Protein AF-A0A9N9PL89-F1 (afdb_monomer_lite)

Radius of gyration: 29.51 Å; chains: 1; bounding box: 82×28×76 Å

Sequence (213 aa):
LETVDQKGILLSTEWELTRRRMIKLLEFPVKQNIKGAEKYLNSLENFFIFIDAYIKAKIEEIESSEEFLQINLQEELSKSKKERLEQIIKNYKSNLDSKNDDEIRLQLIENLINTKLWMMIYLENYLGAYEYWSLSKSAIKLSVIKQFRDYQKDMHKICQELIDALEQSVIIEIPLNCELLSDYAHLKLHAFRVYLEGVGSENDIISLHISNT

Structure (mmCIF, N/CA/C/O backbone):
data_AF-A0A9N9PL89-F1
#
_entry.id   AF-A0A9N9PL89-F1
#
loop_
_atom_site.group_PDB
_atom_site.id
_atom_site.type_symbol
_atom_site.label_atom_id
_atom_site.label_alt_id
_atom_site.label_comp_id
_atom_site.label_asym_id
_atom_site.label_entity_id
_atom_site.label_seq_id
_atom_site.pdbx_PDB_ins_code
_atom_site.Cartn_x
_atom_site.Cartn_y
_atom_site.Cartn_z
_atom_site.occupancy
_atom_site.B_iso_or_equiv
_atom_site.auth_seq_id
_atom_site.auth_comp_id
_atom_site.auth_asym_id
_atom_site.auth_atom_id
_atom_site.pdbx_PDB_model_num
ATOM 1 N N . LEU A 1 1 ? 15.569 -12.207 19.658 1.00 30.73 1 LEU A N 1
ATOM 2 C CA . LEU A 1 1 ? 15.398 -10.970 20.444 1.00 30.73 1 LEU A CA 1
ATOM 3 C C . LEU A 1 1 ? 14.215 -10.257 19.825 1.00 30.73 1 LEU A C 1
ATOM 5 O O . LEU A 1 1 ? 14.294 -9.997 18.637 1.00 30.73 1 LEU A O 1
ATOM 9 N N . GLU A 1 2 ? 13.132 -10.153 20.599 1.00 42.47 2 GLU A N 1
ATOM 10 C CA . GLU A 1 2 ? 11.869 -9.433 20.351 1.00 42.47 2 GLU A CA 1
ATOM 11 C C . GLU A 1 2 ? 11.278 -9.525 18.935 1.00 42.47 2 GLU A C 1
ATOM 13 O O . GLU A 1 2 ? 11.774 -8.947 17.975 1.00 42.47 2 GLU A O 1
ATOM 18 N N . THR A 1 3 ? 10.162 -10.245 18.809 1.00 48.06 3 THR A N 1
ATOM 19 C CA . THR A 1 3 ? 9.257 -10.113 17.664 1.00 48.06 3 THR A CA 1
ATOM 20 C C . THR A 1 3 ? 8.744 -8.677 17.644 1.00 48.06 3 THR A C 1
ATOM 22 O O . THR A 1 3 ? 7.798 -8.353 18.359 1.00 48.06 3 THR A O 1
ATOM 25 N N . VAL A 1 4 ? 9.426 -7.808 16.896 1.00 56.84 4 VAL A N 1
ATOM 26 C CA . VAL A 1 4 ? 9.033 -6.413 16.707 1.00 56.84 4 VAL A CA 1
ATOM 27 C C . VAL A 1 4 ? 7.636 -6.426 16.099 1.00 56.84 4 VAL A C 1
ATOM 29 O O . VAL A 1 4 ? 7.443 -6.889 14.976 1.00 56.84 4 VAL A O 1
ATOM 32 N N . ASP A 1 5 ? 6.653 -5.972 16.868 1.00 65.81 5 ASP A N 1
ATOM 33 C CA . ASP A 1 5 ? 5.280 -5.770 16.419 1.00 65.81 5 ASP A CA 1
ATOM 34 C C . ASP A 1 5 ? 5.242 -4.550 15.490 1.00 65.81 5 ASP A C 1
ATOM 36 O O . ASP A 1 5 ? 4.782 -3.476 15.865 1.00 65.81 5 ASP A O 1
ATOM 40 N N . GLN A 1 6 ? 5.807 -4.702 14.286 1.00 60.03 6 GLN A N 1
ATOM 41 C CA . GLN A 1 6 ? 6.038 -3.618 13.319 1.00 60.03 6 GLN A CA 1
ATOM 42 C C . GLN A 1 6 ? 4.764 -2.847 12.956 1.00 60.03 6 GLN A C 1
ATOM 44 O O . GLN A 1 6 ? 4.848 -1.702 12.538 1.00 60.03 6 GLN A O 1
ATOM 49 N N . LYS A 1 7 ? 3.587 -3.455 13.138 1.00 66.38 7 LYS A N 1
ATOM 50 C CA . LYS A 1 7 ? 2.283 -2.849 12.835 1.00 66.38 7 LYS A CA 1
ATOM 51 C C . LYS A 1 7 ? 1.442 -2.534 14.075 1.00 66.38 7 LYS A C 1
ATOM 53 O O . LYS A 1 7 ? 0.265 -2.211 13.945 1.00 66.38 7 LYS A O 1
ATOM 58 N N . GLY A 1 8 ? 1.998 -2.693 15.277 1.00 71.25 8 GLY A N 1
ATOM 59 C CA . GLY A 1 8 ? 1.273 -2.471 16.532 1.00 71.25 8 GLY A CA 1
ATOM 60 C C . GLY A 1 8 ? 0.050 -3.381 16.730 1.00 71.25 8 GLY A C 1
ATOM 61 O O . GLY A 1 8 ? -0.840 -3.044 17.512 1.00 71.25 8 GLY A O 1
ATOM 62 N N . ILE A 1 9 ? -0.036 -4.509 16.013 1.00 76.88 9 ILE A N 1
ATOM 63 C CA . ILE A 1 9 ? -1.194 -5.415 16.022 1.00 76.88 9 ILE A CA 1
ATOM 64 C C . ILE A 1 9 ? -1.277 -6.141 17.363 1.00 76.88 9 ILE A C 1
ATOM 66 O O . ILE A 1 9 ? -2.360 -6.250 17.944 1.00 76.88 9 ILE A O 1
ATOM 70 N N . LEU A 1 10 ? -0.146 -6.633 17.869 1.00 80.50 10 LEU A N 1
ATOM 71 C CA . LEU A 1 10 ? -0.073 -7.308 19.162 1.00 80.50 10 LEU A CA 1
ATOM 72 C C . LEU A 1 10 ? -0.376 -6.320 20.292 1.00 80.50 10 LEU A C 1
ATOM 74 O O . LEU A 1 10 ? -1.244 -6.595 21.119 1.00 80.50 10 LEU A O 1
ATOM 78 N N . LEU A 1 11 ? 0.258 -5.145 20.269 1.00 81.00 11 LEU A N 1
ATOM 79 C CA . LEU A 1 11 ? 0.064 -4.086 21.257 1.00 81.00 11 LEU A CA 1
ATOM 80 C C . LEU A 1 11 ? -1.396 -3.609 21.298 1.00 81.00 11 LEU A C 1
ATOM 82 O O . LEU A 1 11 ? -1.988 -3.510 22.373 1.00 81.00 11 LEU A O 1
ATOM 86 N N . SER A 1 12 ? -2.003 -3.362 20.132 1.00 82.06 12 SER A N 1
ATOM 87 C CA . SER A 1 12 ? -3.413 -2.970 20.024 1.00 82.06 12 SER A CA 1
ATOM 88 C C . SER A 1 12 ? -4.347 -4.065 20.552 1.00 82.06 12 SER A C 1
ATOM 90 O O . SER A 1 12 ? -5.292 -3.777 21.289 1.00 82.06 12 SER A O 1
ATOM 92 N N . THR A 1 13 ? -4.055 -5.332 20.250 1.00 84.00 13 THR A N 1
ATOM 93 C CA . THR A 1 13 ? -4.872 -6.471 20.694 1.00 84.00 13 THR A CA 1
ATOM 94 C C . THR A 1 13 ? -4.787 -6.684 22.208 1.00 84.00 13 THR A C 1
ATOM 96 O O . THR A 1 13 ? -5.808 -6.885 22.872 1.00 84.00 13 THR A O 1
ATOM 99 N N . GLU A 1 14 ? -3.585 -6.629 22.783 1.00 86.50 14 GLU A N 1
ATOM 100 C CA . GLU A 1 14 ? -3.369 -6.748 24.230 1.00 86.50 14 GLU A CA 1
ATOM 101 C C . GLU A 1 14 ? -4.018 -5.594 25.001 1.00 86.50 14 GLU A C 1
ATOM 103 O O . GLU A 1 14 ? -4.615 -5.800 26.068 1.00 86.50 14 GLU A O 1
ATOM 108 N N . TRP A 1 15 ? -3.961 -4.388 24.436 1.00 88.56 15 TRP A N 1
ATOM 109 C CA . TRP A 1 15 ? -4.614 -3.213 24.989 1.00 88.56 15 TRP A CA 1
ATOM 110 C C . TRP A 1 15 ? -6.142 -3.343 24.989 1.00 88.56 15 TRP A C 1
ATOM 112 O O . TRP A 1 15 ? -6.773 -3.173 26.034 1.00 88.56 15 TRP A O 1
ATOM 122 N N . GLU A 1 16 ? -6.743 -3.760 23.873 1.00 87.12 16 GLU A N 1
ATOM 123 C CA . GLU A 1 16 ? -8.187 -4.007 23.774 1.00 87.12 16 GLU A CA 1
ATOM 124 C C . GLU A 1 16 ? -8.670 -5.075 24.770 1.00 87.12 16 GLU A C 1
ATOM 126 O O . GLU A 1 16 ? -9.710 -4.929 25.425 1.00 87.12 16 GLU A O 1
ATOM 131 N N . LEU A 1 17 ? -7.892 -6.145 24.960 1.00 89.62 17 LEU A N 1
ATOM 132 C CA . LEU A 1 17 ? -8.183 -7.158 25.978 1.00 89.62 17 LEU A CA 1
ATOM 133 C C . LEU A 1 17 ? -8.131 -6.576 27.395 1.00 89.62 17 LEU A C 1
ATOM 135 O O . LEU A 1 17 ? -8.984 -6.896 28.230 1.00 89.62 17 LEU A O 1
ATOM 139 N N . THR A 1 18 ? -7.150 -5.719 27.667 1.00 88.56 18 THR A N 1
ATOM 140 C CA . THR A 1 18 ? -6.976 -5.053 28.961 1.00 88.56 18 THR A CA 1
ATOM 141 C C . THR A 1 18 ? -8.138 -4.107 29.253 1.00 88.56 18 THR A C 1
ATOM 143 O O . THR A 1 18 ? -8.763 -4.218 30.312 1.00 88.56 18 THR A O 1
ATOM 146 N N . ARG A 1 19 ? -8.514 -3.270 28.280 1.00 90.19 19 ARG A N 1
ATOM 147 C CA . ARG A 1 19 ? -9.685 -2.388 28.339 1.00 90.19 19 ARG A CA 1
ATOM 148 C C . ARG A 1 19 ? -10.957 -3.166 28.675 1.00 90.19 19 ARG A C 1
ATOM 150 O O . ARG A 1 19 ? -11.650 -2.841 29.639 1.00 90.19 19 ARG A O 1
ATOM 157 N N . ARG A 1 20 ? -11.235 -4.256 27.948 1.00 88.88 20 ARG A N 1
ATOM 158 C CA . ARG A 1 20 ? -12.416 -5.108 28.192 1.00 88.88 20 ARG A CA 1
ATOM 159 C C . ARG A 1 20 ? -12.422 -5.729 29.587 1.00 88.88 20 ARG A C 1
ATOM 161 O O . ARG A 1 20 ? -13.481 -5.819 30.204 1.00 88.88 20 ARG A O 1
ATOM 168 N N . ARG A 1 21 ? -11.268 -6.175 30.096 1.00 90.31 21 ARG A N 1
ATOM 169 C CA . ARG A 1 21 ? -11.158 -6.725 31.460 1.00 90.31 21 ARG A CA 1
ATOM 170 C C . ARG A 1 21 ? -11.468 -5.664 32.513 1.00 90.31 21 ARG A C 1
ATOM 172 O O . ARG A 1 21 ? -12.215 -5.948 33.444 1.00 90.31 21 ARG A O 1
ATOM 179 N N . MET A 1 22 ? -10.936 -4.456 32.348 1.00 86.44 22 MET A N 1
ATOM 180 C CA . MET A 1 22 ? -11.165 -3.351 33.280 1.00 86.44 22 MET A CA 1
ATOM 181 C C . MET A 1 22 ? -12.628 -2.893 33.297 1.00 86.44 22 MET A C 1
ATOM 183 O O . MET A 1 22 ? -13.190 -2.721 34.376 1.00 86.44 22 MET A O 1
ATOM 187 N N . ILE A 1 23 ? -13.273 -2.782 32.129 1.00 89.06 23 ILE A N 1
ATOM 188 C CA . ILE A 1 23 ? -14.705 -2.450 32.040 1.00 89.06 23 ILE A CA 1
ATOM 189 C C . ILE A 1 23 ? -15.547 -3.525 32.740 1.00 89.06 23 ILE A C 1
ATOM 191 O O . ILE A 1 23 ? -16.349 -3.201 33.615 1.00 89.06 23 ILE A O 1
ATOM 195 N N . LYS A 1 24 ? -15.299 -4.814 32.457 1.00 89.62 24 LYS A N 1
ATOM 196 C CA . LYS A 1 24 ? -16.016 -5.930 33.103 1.00 89.62 24 LYS A CA 1
ATOM 197 C C . LYS A 1 24 ? -15.897 -5.932 34.629 1.00 89.62 24 LYS A C 1
ATOM 199 O O . LYS A 1 24 ? -16.854 -6.295 35.308 1.00 89.62 24 LYS A O 1
ATOM 204 N N . LEU A 1 25 ? -14.744 -5.542 35.177 1.00 87.44 25 LEU A N 1
ATOM 205 C CA . LEU A 1 25 ? -14.547 -5.443 36.629 1.00 87.44 25 LEU A CA 1
ATOM 206 C C . LEU A 1 25 ? -15.410 -4.340 37.260 1.00 87.44 25 LEU A C 1
ATOM 208 O O . LEU A 1 25 ? -15.865 -4.495 38.393 1.00 87.44 25 LEU A O 1
ATOM 212 N N . LEU A 1 26 ? -15.654 -3.247 36.534 1.00 86.06 26 LEU A N 1
ATOM 213 C CA . LEU A 1 26 ? -16.426 -2.096 37.009 1.00 86.06 26 LEU A CA 1
ATOM 214 C C . LEU A 1 26 ? -17.931 -2.209 36.742 1.00 86.06 26 LEU A C 1
ATOM 216 O O . LEU A 1 26 ? -18.712 -1.548 37.427 1.00 86.06 26 LEU A O 1
ATOM 220 N N . GLU A 1 27 ? -18.362 -3.093 35.840 1.00 87.50 27 GLU A N 1
ATOM 221 C CA . GLU A 1 27 ? -19.786 -3.347 35.586 1.00 87.50 27 GLU A CA 1
ATOM 222 C C . GLU A 1 27 ? -20.556 -3.763 36.848 1.00 87.50 27 GLU A C 1
ATOM 224 O O . GLU A 1 27 ? -21.688 -3.326 37.050 1.00 87.50 27 GLU A O 1
ATOM 229 N N . PHE A 1 28 ? -19.974 -4.613 37.701 1.00 87.81 28 PHE A N 1
ATOM 230 C CA . PHE A 1 28 ? -20.641 -5.074 38.923 1.00 87.81 28 PHE A CA 1
ATOM 231 C C . PHE A 1 28 ? -20.841 -3.937 39.948 1.00 87.81 28 PHE A C 1
ATOM 233 O O . PHE A 1 28 ? -21.981 -3.726 40.362 1.00 87.81 28 PHE A O 1
ATOM 240 N N . PRO A 1 29 ? -19.805 -3.155 40.321 1.00 84.88 29 PRO A N 1
ATOM 241 C CA . PRO A 1 29 ? -19.959 -1.958 41.153 1.00 84.88 29 PRO A CA 1
ATOM 242 C C . PRO A 1 29 ? -20.981 -0.944 40.629 1.00 84.88 29 PRO A C 1
ATOM 244 O O . PRO A 1 29 ? -21.733 -0.372 41.419 1.00 84.88 29 PRO A O 1
ATOM 247 N N . VAL A 1 30 ? -21.023 -0.735 39.309 1.00 84.75 30 VAL A N 1
ATOM 248 C CA . VAL A 1 30 ? -21.981 0.173 38.664 1.00 84.75 30 VAL A CA 1
ATOM 249 C C . VAL A 1 30 ? -23.406 -0.374 3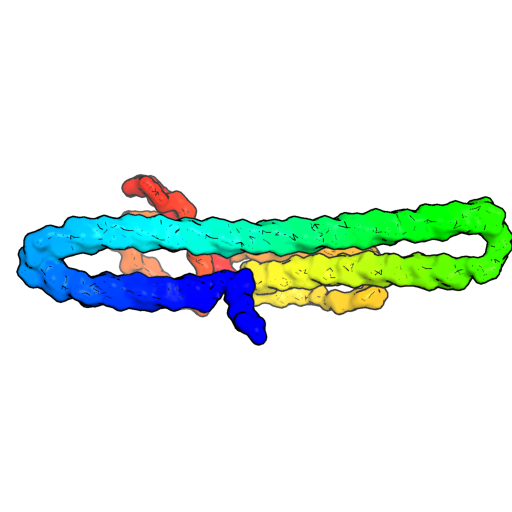8.772 1.00 84.75 30 VAL A C 1
ATOM 251 O O . VAL A 1 30 ? -24.295 0.345 39.217 1.00 84.75 30 VAL A O 1
ATOM 254 N N . LYS A 1 31 ? -23.628 -1.666 38.483 1.00 88.19 31 LYS A N 1
ATOM 255 C CA . LYS A 1 31 ? -24.942 -2.324 38.650 1.00 88.19 31 LYS A CA 1
ATOM 256 C C . LYS A 1 31 ? -25.446 -2.294 40.096 1.00 88.19 31 LYS A C 1
ATOM 258 O O . LYS A 1 31 ? -26.649 -2.237 40.319 1.00 88.19 31 LYS A O 1
ATOM 263 N N . GLN A 1 32 ? -24.536 -2.321 41.069 1.00 88.50 32 GLN A N 1
ATOM 264 C CA . GLN A 1 32 ? -24.852 -2.231 42.498 1.00 88.50 32 GLN A CA 1
ATOM 265 C C . GLN A 1 32 ? -25.037 -0.783 42.996 1.00 88.50 32 GLN A C 1
ATOM 267 O O . GLN A 1 32 ? -25.194 -0.575 44.198 1.00 88.50 32 GLN A O 1
ATOM 272 N N . ASN A 1 33 ? -25.014 0.224 42.109 1.00 85.44 33 ASN A N 1
ATOM 273 C CA . ASN A 1 33 ? -25.118 1.649 42.453 1.00 85.44 33 ASN A CA 1
ATOM 274 C C . ASN A 1 33 ? -24.116 2.093 43.536 1.00 85.44 33 ASN A C 1
ATOM 276 O O . ASN A 1 33 ? -24.410 2.949 44.377 1.00 85.44 33 ASN A O 1
ATOM 280 N N . ILE A 1 34 ? -22.901 1.528 43.521 1.00 87.19 34 ILE A N 1
ATOM 281 C CA . ILE A 1 34 ? -21.843 1.963 44.433 1.00 87.19 34 ILE A CA 1
ATOM 282 C C . ILE A 1 34 ? -21.484 3.412 44.100 1.00 87.19 34 ILE A C 1
ATOM 284 O O . ILE A 1 34 ? -21.144 3.762 42.967 1.00 87.19 34 ILE A O 1
ATOM 288 N N . LYS A 1 35 ? -21.559 4.272 45.115 1.00 89.06 35 LYS A N 1
ATOM 289 C CA . LYS A 1 35 ? -21.369 5.715 44.971 1.00 89.06 35 LYS A CA 1
ATOM 290 C C . LYS A 1 35 ? -20.006 6.022 44.336 1.00 89.06 35 LYS A C 1
ATOM 292 O O . LYS A 1 35 ? -18.968 5.684 44.894 1.00 89.06 35 LYS A O 1
ATOM 297 N N . GLY A 1 36 ? -20.019 6.688 43.181 1.00 85.69 36 GLY A N 1
ATOM 298 C CA . GLY A 1 36 ? -18.811 7.091 42.451 1.00 85.69 36 GLY A CA 1
ATOM 299 C C . GLY A 1 36 ? -18.274 6.075 41.436 1.00 85.69 36 GLY A C 1
ATOM 300 O O . GLY A 1 36 ? -17.386 6.444 40.671 1.00 85.69 36 GLY A O 1
ATOM 301 N N . ALA A 1 37 ? -18.825 4.856 41.363 1.00 86.00 37 ALA A N 1
ATOM 302 C CA . ALA A 1 37 ? -18.397 3.839 40.396 1.00 86.00 37 ALA A CA 1
ATOM 303 C C . ALA A 1 37 ? -18.619 4.284 38.940 1.00 86.00 37 ALA A C 1
ATOM 305 O O . ALA A 1 37 ? -17.725 4.145 38.113 1.00 86.00 37 ALA A O 1
ATOM 306 N N . GLU A 1 38 ? -19.768 4.895 38.647 1.00 85.75 38 GLU A N 1
ATOM 307 C CA . GLU A 1 38 ? -20.090 5.433 37.317 1.00 85.75 38 GLU A CA 1
ATOM 308 C C . GLU A 1 38 ? -19.161 6.594 36.923 1.00 85.75 38 GLU A C 1
ATOM 310 O O . GLU A 1 38 ? -18.607 6.626 35.828 1.00 85.75 38 GLU A O 1
ATOM 315 N N . LYS A 1 39 ? -18.895 7.520 37.855 1.00 89.19 39 LYS A N 1
ATOM 316 C CA . LYS A 1 39 ? -17.966 8.640 37.624 1.00 89.19 39 LYS A CA 1
ATOM 317 C C . LYS A 1 39 ? -16.533 8.156 37.372 1.00 89.19 39 LYS A C 1
ATOM 319 O O . LYS A 1 39 ? -15.812 8.749 36.567 1.00 89.19 39 LYS A O 1
ATOM 324 N N . TYR A 1 40 ? -16.118 7.099 38.068 1.00 88.06 40 TYR A N 1
ATOM 325 C CA . TYR A 1 40 ? -14.833 6.448 37.840 1.00 88.06 40 TYR A CA 1
ATOM 326 C C . TYR A 1 40 ? -14.784 5.752 36.476 1.00 88.06 40 TYR A C 1
ATOM 328 O O . TYR A 1 40 ? -13.823 5.969 35.745 1.00 88.06 40 TYR A O 1
ATOM 336 N N . LEU A 1 41 ? -15.829 5.004 36.098 1.00 88.00 41 LEU A N 1
ATOM 337 C CA . LEU A 1 41 ? -15.929 4.358 34.787 1.00 88.00 41 LEU A CA 1
ATOM 338 C C . LEU A 1 41 ? -15.812 5.378 33.646 1.00 88.00 41 LEU A C 1
ATOM 340 O O . LEU A 1 41 ? -14.956 5.211 32.787 1.00 88.00 41 LEU A O 1
ATOM 344 N N . ASN A 1 42 ? -16.561 6.483 33.697 1.00 87.25 42 ASN A N 1
ATOM 345 C CA . ASN A 1 42 ? -16.481 7.537 32.677 1.00 87.25 42 ASN A CA 1
ATOM 346 C C . ASN A 1 42 ? -15.081 8.173 32.597 1.00 87.25 42 ASN A C 1
ATOM 348 O O . ASN A 1 42 ? -14.592 8.510 31.521 1.00 87.25 42 ASN A O 1
ATOM 352 N N . SER A 1 43 ? -14.407 8.340 33.740 1.00 88.25 43 SER A N 1
ATOM 353 C CA . SER A 1 43 ? -13.037 8.876 33.765 1.00 88.25 43 SER A CA 1
ATOM 354 C C . SER A 1 43 ? -12.037 7.884 33.160 1.00 88.25 43 SER A C 1
ATOM 356 O O . SER A 1 43 ? -11.096 8.286 32.479 1.00 88.25 43 SER A O 1
ATOM 358 N N . LEU A 1 44 ? -12.258 6.588 33.390 1.00 89.38 44 LEU A N 1
ATOM 359 C CA . LEU A 1 44 ? -11.466 5.503 32.825 1.00 89.38 44 LEU A CA 1
ATOM 360 C C . LEU A 1 44 ? -11.680 5.380 31.311 1.00 89.38 44 LEU A C 1
ATOM 362 O O . LEU A 1 44 ? -10.719 5.191 30.576 1.00 89.38 44 LEU A O 1
ATOM 366 N N . GLU A 1 45 ? -12.911 5.548 30.830 1.00 88.19 45 GLU A N 1
ATOM 367 C CA . GLU A 1 45 ? -13.217 5.567 29.397 1.00 88.19 45 GLU A CA 1
ATOM 368 C C . GLU A 1 45 ? -12.520 6.718 28.672 1.00 88.19 45 GLU A C 1
ATOM 370 O O . GLU A 1 45 ? -11.904 6.495 27.631 1.00 88.19 45 GLU A O 1
ATOM 375 N N . ASN A 1 46 ? -12.515 7.920 29.255 1.00 89.25 46 ASN A N 1
ATOM 376 C CA . ASN A 1 46 ? -11.744 9.045 28.718 1.00 89.25 46 ASN A CA 1
ATOM 377 C C . ASN A 1 46 ? -10.244 8.729 28.640 1.00 89.25 46 ASN A C 1
ATOM 379 O O . ASN A 1 46 ? -9.578 9.072 27.663 1.00 89.25 46 ASN A O 1
ATOM 383 N N . PHE A 1 47 ? -9.709 8.051 29.656 1.00 89.44 47 PHE A N 1
ATOM 384 C CA . PHE A 1 47 ? -8.318 7.613 29.659 1.00 89.44 47 PHE A CA 1
ATOM 385 C C . PHE A 1 47 ? -8.044 6.560 28.576 1.00 89.44 47 PHE A C 1
ATOM 387 O O . PHE A 1 47 ? -7.013 6.624 27.908 1.00 89.44 47 PHE A O 1
ATOM 394 N N . PHE A 1 48 ? -8.980 5.636 28.342 1.00 90.81 48 PHE A N 1
ATOM 395 C CA . PHE A 1 48 ? -8.866 4.663 27.258 1.00 90.81 48 PHE A CA 1
ATOM 396 C C . PHE A 1 48 ? -8.831 5.326 25.884 1.00 90.81 48 PHE A C 1
ATOM 398 O O . PHE A 1 48 ? -7.955 5.001 25.091 1.00 90.81 48 PHE A O 1
ATOM 405 N N . ILE A 1 49 ? -9.699 6.312 25.639 1.00 89.50 49 ILE A N 1
ATOM 406 C CA . ILE A 1 49 ? -9.701 7.085 24.388 1.00 89.50 49 ILE A CA 1
ATOM 407 C C . ILE A 1 49 ? -8.346 7.772 24.166 1.00 89.50 49 ILE A C 1
ATOM 409 O O . ILE A 1 49 ? -7.829 7.779 23.049 1.00 89.50 49 ILE A O 1
ATOM 413 N N . PHE A 1 50 ? -7.748 8.329 25.222 1.00 90.75 50 PHE A N 1
ATOM 414 C CA . PHE A 1 50 ? -6.434 8.963 25.127 1.00 90.75 50 PHE A CA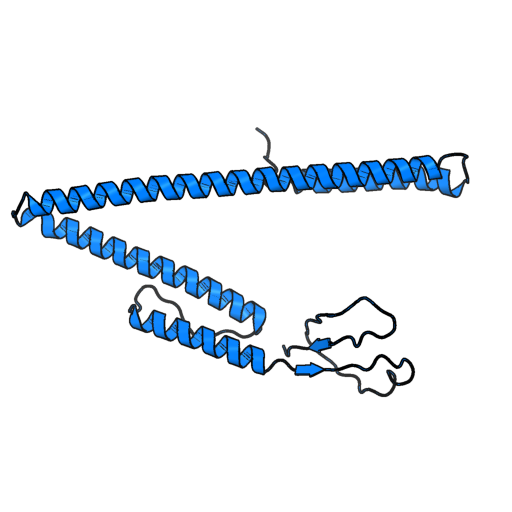 1
ATOM 415 C C . PHE A 1 50 ? -5.331 7.963 24.758 1.00 90.75 50 PHE A C 1
ATOM 417 O O . PHE A 1 50 ? -4.503 8.254 23.896 1.00 90.75 50 PHE A O 1
ATOM 424 N N . ILE A 1 51 ? -5.326 6.778 25.376 1.00 88.38 51 ILE A N 1
ATOM 425 C CA . ILE A 1 51 ? -4.352 5.731 25.042 1.00 88.38 51 ILE A CA 1
ATOM 426 C C . ILE A 1 51 ? -4.569 5.219 23.616 1.00 88.38 51 ILE A C 1
ATOM 428 O O . ILE A 1 51 ? -3.591 5.059 22.891 1.00 88.38 51 ILE A O 1
ATOM 432 N N . ASP A 1 52 ? -5.815 5.033 23.177 1.00 88.81 52 ASP A N 1
ATOM 433 C CA . ASP A 1 52 ? -6.124 4.628 21.801 1.00 88.81 52 ASP A CA 1
ATOM 434 C C . ASP A 1 52 ? -5.566 5.640 20.792 1.00 88.81 52 ASP A C 1
ATOM 436 O O . ASP A 1 52 ? -4.941 5.261 19.800 1.00 88.81 52 ASP A O 1
ATOM 440 N N . ALA A 1 53 ? -5.758 6.936 21.056 1.00 89.56 53 ALA A N 1
ATOM 441 C CA . ALA A 1 53 ? -5.208 8.005 20.230 1.00 89.56 53 ALA A CA 1
ATOM 442 C C . ALA A 1 53 ? -3.671 7.995 20.232 1.00 89.56 53 ALA A C 1
ATOM 444 O O . ALA A 1 53 ? -3.055 8.151 19.179 1.00 89.56 53 ALA A O 1
ATOM 445 N N . TYR A 1 54 ? -3.050 7.761 21.390 1.00 89.00 54 TYR A N 1
ATOM 446 C CA . TYR A 1 54 ? -1.597 7.673 21.518 1.00 89.00 54 TYR A CA 1
ATOM 447 C C . TYR A 1 54 ? -1.010 6.484 20.747 1.00 89.00 54 TYR A C 1
ATOM 449 O O . TYR A 1 54 ? -0.043 6.656 20.007 1.00 89.00 54 TYR A O 1
ATOM 457 N N . ILE A 1 55 ? -1.601 5.290 20.880 1.00 86.44 55 ILE A N 1
ATOM 458 C CA . ILE A 1 55 ? -1.159 4.086 20.164 1.00 86.44 55 ILE A CA 1
ATOM 459 C C . ILE A 1 55 ? -1.267 4.309 18.654 1.00 86.44 55 ILE A C 1
ATOM 461 O O . ILE A 1 55 ? -0.305 4.053 17.937 1.00 86.44 55 ILE A O 1
ATOM 465 N N . LYS A 1 56 ? -2.396 4.847 18.172 1.00 87.94 56 LYS A N 1
ATOM 466 C CA . LYS A 1 56 ? -2.580 5.163 16.747 1.00 87.94 56 LYS A CA 1
ATOM 467 C C . LYS A 1 56 ? -1.543 6.160 16.239 1.00 87.94 56 LYS A C 1
ATOM 469 O O . LYS A 1 56 ? -0.933 5.912 15.209 1.00 87.94 56 LYS A O 1
ATOM 474 N N . ALA A 1 57 ? -1.301 7.241 16.981 1.00 88.06 57 ALA A N 1
ATOM 475 C CA . ALA A 1 57 ? -0.292 8.231 16.614 1.00 88.06 57 ALA A CA 1
ATOM 476 C C . ALA A 1 57 ? 1.118 7.622 16.546 1.00 88.06 57 ALA A C 1
ATOM 478 O O . ALA A 1 57 ? 1.900 7.989 15.676 1.00 88.06 57 ALA A O 1
ATOM 479 N N . LYS A 1 58 ? 1.439 6.674 17.436 1.00 86.56 58 LYS A N 1
ATOM 480 C CA . LYS A 1 58 ? 2.723 5.967 17.413 1.00 86.56 58 LYS A CA 1
ATOM 481 C C . LYS A 1 58 ? 2.870 4.999 16.248 1.00 86.56 58 LYS A C 1
ATOM 483 O O . LYS A 1 58 ? 3.962 4.916 15.699 1.00 86.56 58 LYS A O 1
ATOM 488 N N . ILE A 1 59 ? 1.807 4.295 15.870 1.00 85.94 59 ILE A N 1
ATOM 489 C CA . ILE A 1 59 ? 1.818 3.438 14.677 1.00 85.94 59 ILE A CA 1
ATOM 490 C C . ILE A 1 59 ? 2.039 4.297 13.426 1.00 85.94 59 ILE A C 1
ATOM 492 O O . ILE A 1 59 ? 2.957 4.018 12.665 1.00 85.94 59 ILE A O 1
ATOM 496 N N . GLU A 1 60 ? 1.290 5.391 13.283 1.00 88.19 60 GLU A N 1
ATOM 497 C CA . GLU A 1 60 ? 1.426 6.330 12.161 1.00 88.19 60 GLU A CA 1
ATOM 498 C C . GLU A 1 60 ? 2.838 6.942 12.077 1.00 88.19 60 GLU A C 1
ATOM 500 O O . GLU A 1 60 ? 3.418 7.045 11.001 1.00 88.19 60 GLU A O 1
ATOM 505 N N . GLU A 1 61 ? 3.429 7.321 13.217 1.00 86.81 61 GLU A N 1
ATOM 506 C CA . GLU A 1 61 ? 4.805 7.836 13.275 1.00 86.81 61 GLU A CA 1
ATOM 507 C C . GLU A 1 61 ? 5.823 6.808 12.752 1.00 86.81 61 GLU A C 1
ATOM 509 O O . GLU A 1 61 ? 6.753 7.173 12.029 1.00 86.81 61 GLU A O 1
ATOM 514 N N . ILE A 1 62 ? 5.646 5.528 13.096 1.00 86.56 62 ILE A N 1
ATOM 515 C CA . ILE A 1 62 ? 6.514 4.438 12.632 1.00 86.56 62 ILE A CA 1
ATOM 516 C C . ILE A 1 62 ? 6.334 4.222 11.129 1.00 86.56 62 ILE A C 1
ATOM 518 O O . ILE A 1 62 ? 7.328 4.228 10.405 1.00 86.56 62 ILE A O 1
ATOM 522 N N . GLU A 1 63 ? 5.093 4.081 10.657 1.00 86.38 63 GLU A N 1
ATOM 523 C CA . GLU A 1 63 ? 4.788 3.864 9.237 1.00 86.38 63 GLU A CA 1
ATOM 524 C C . GLU A 1 63 ? 5.326 5.017 8.378 1.00 86.38 63 GLU A C 1
ATOM 526 O O . GLU A 1 63 ? 6.063 4.789 7.418 1.00 86.38 63 GLU A O 1
ATOM 531 N N . SER A 1 64 ? 5.085 6.264 8.792 1.00 84.31 64 SER A N 1
ATOM 532 C CA . SER A 1 64 ? 5.613 7.450 8.111 1.00 84.31 64 SER A CA 1
ATOM 533 C C . SER A 1 64 ? 7.146 7.484 8.095 1.00 84.31 64 SER A C 1
ATOM 535 O O . SER A 1 64 ? 7.763 7.835 7.084 1.00 84.31 64 SER A O 1
ATOM 537 N N . SER A 1 65 ? 7.794 7.086 9.195 1.00 85.69 65 SER A N 1
ATOM 538 C CA . SER A 1 65 ? 9.255 7.013 9.243 1.00 85.69 65 SER A CA 1
ATOM 539 C C . SER A 1 65 ? 9.812 5.922 8.327 1.00 85.69 65 SER A C 1
ATOM 541 O O . SER A 1 65 ? 10.879 6.118 7.740 1.00 85.69 65 SER A O 1
ATOM 543 N N . GLU A 1 66 ? 9.142 4.775 8.211 1.00 86.56 66 GLU A N 1
ATOM 544 C CA . GLU A 1 66 ? 9.541 3.705 7.296 1.00 86.56 66 GLU A CA 1
ATOM 545 C C . GLU A 1 66 ? 9.400 4.144 5.835 1.00 86.56 66 GLU A C 1
ATOM 547 O O . GLU A 1 66 ? 10.332 3.959 5.047 1.00 86.56 66 GLU A O 1
ATOM 552 N N . GLU A 1 67 ? 8.285 4.786 5.481 1.00 85.12 67 GLU A N 1
ATOM 553 C CA . GLU A 1 67 ? 8.071 5.359 4.149 1.00 85.12 67 GLU A CA 1
ATOM 554 C C . GLU A 1 67 ? 9.150 6.388 3.801 1.00 85.12 67 GLU A C 1
ATOM 556 O O . GLU A 1 67 ? 9.747 6.333 2.723 1.00 85.12 67 GLU A O 1
ATOM 561 N N . PHE A 1 68 ? 9.477 7.284 4.735 1.00 90.38 68 PHE A N 1
ATOM 562 C CA . PHE A 1 68 ? 10.541 8.268 4.553 1.00 90.38 68 PHE A CA 1
ATOM 563 C C . PHE A 1 68 ? 11.905 7.613 4.285 1.00 90.38 68 PHE A C 1
ATOM 565 O O . PHE A 1 68 ? 12.631 8.031 3.379 1.00 90.38 68 PHE A O 1
ATOM 572 N N . LEU A 1 69 ? 12.257 6.560 5.031 1.00 89.25 69 LEU A N 1
ATOM 573 C CA . LEU A 1 69 ? 13.498 5.813 4.809 1.00 89.25 69 LEU A CA 1
ATOM 574 C C . LEU A 1 69 ? 13.525 5.144 3.432 1.00 89.25 69 LEU A C 1
ATOM 576 O O . LEU A 1 69 ? 14.551 5.190 2.749 1.00 89.25 69 LEU A O 1
ATOM 580 N N . GLN A 1 70 ? 12.409 4.551 3.004 1.00 83.62 70 GLN A N 1
ATOM 581 C CA . GLN A 1 70 ? 12.299 3.942 1.679 1.00 83.62 70 GLN A CA 1
ATOM 582 C C . GLN A 1 70 ? 12.470 4.979 0.566 1.00 83.62 70 GLN A C 1
ATOM 584 O O . GLN A 1 70 ? 13.222 4.735 -0.379 1.00 83.62 70 GLN A O 1
ATOM 589 N N . ILE A 1 71 ? 11.824 6.141 0.690 1.00 90.44 71 ILE A N 1
ATOM 590 C CA . ILE A 1 71 ? 11.935 7.238 -0.279 1.00 90.44 71 ILE A CA 1
ATOM 591 C C . ILE A 1 71 ? 13.381 7.735 -0.360 1.00 90.44 71 ILE A C 1
ATOM 593 O O . ILE A 1 71 ? 13.925 7.841 -1.459 1.00 90.44 71 ILE A O 1
ATOM 597 N N . ASN A 1 72 ? 14.038 7.966 0.778 1.00 91.81 72 ASN A N 1
ATOM 598 C CA . ASN A 1 72 ? 15.436 8.405 0.796 1.00 91.81 72 ASN A CA 1
ATOM 599 C C . ASN A 1 72 ? 16.369 7.379 0.144 1.00 91.81 72 ASN A C 1
ATOM 601 O O . ASN A 1 72 ? 17.220 7.743 -0.667 1.00 91.81 72 ASN A O 1
ATOM 605 N N . LEU A 1 73 ? 16.188 6.089 0.445 1.00 90.19 73 LEU A N 1
ATOM 606 C CA . LEU A 1 73 ? 16.975 5.023 -0.175 1.00 90.19 73 LEU A CA 1
ATOM 607 C C . LEU A 1 73 ? 16.758 4.985 -1.696 1.00 90.19 73 LEU A C 1
ATOM 609 O O . LEU A 1 73 ? 17.711 4.837 -2.465 1.00 90.19 73 LEU A O 1
ATOM 613 N N . GLN A 1 74 ? 15.513 5.142 -2.152 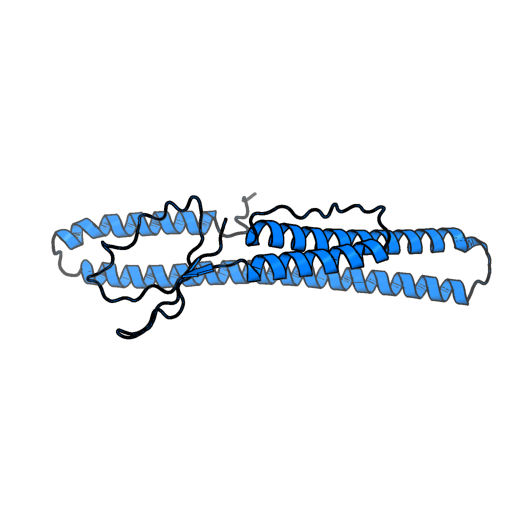1.00 80.50 74 GLN A N 1
ATOM 614 C CA . GLN A 1 74 ? 15.196 5.233 -3.577 1.00 80.50 74 GLN A CA 1
ATOM 615 C C . GLN A 1 74 ? 15.836 6.462 -4.233 1.00 80.50 74 GLN A C 1
ATOM 617 O O . GLN A 1 74 ? 16.318 6.366 -5.368 1.00 80.50 74 GLN A O 1
ATOM 622 N N . GLU A 1 75 ? 15.877 7.599 -3.539 1.00 90.69 75 GLU A N 1
ATOM 623 C CA . GLU A 1 75 ? 16.523 8.818 -4.022 1.00 90.69 75 GLU A CA 1
ATOM 624 C C . GLU A 1 75 ? 18.037 8.623 -4.180 1.00 90.69 75 GLU A C 1
ATOM 626 O O . GLU A 1 75 ? 18.586 8.931 -5.242 1.00 90.69 75 GLU A O 1
ATOM 631 N N . GLU A 1 76 ? 18.716 8.061 -3.176 1.00 89.94 76 GLU A N 1
ATOM 632 C CA . GLU A 1 76 ? 20.154 7.769 -3.238 1.00 89.94 76 GLU A CA 1
ATOM 633 C C . GLU A 1 76 ? 20.493 6.793 -4.367 1.00 89.94 76 GLU A C 1
ATOM 635 O O . GLU A 1 76 ? 21.394 7.051 -5.173 1.00 89.94 76 GLU A O 1
ATOM 640 N N . LEU A 1 77 ? 19.728 5.704 -4.495 1.00 85.19 77 LEU A N 1
ATOM 641 C CA . LEU A 1 77 ? 19.888 4.750 -5.593 1.00 85.19 77 LEU A CA 1
ATOM 642 C C . LEU A 1 77 ? 19.682 5.421 -6.957 1.00 85.19 77 LEU A C 1
ATOM 644 O O . LEU A 1 77 ? 20.395 5.115 -7.915 1.00 85.19 77 LEU A O 1
ATOM 648 N N . SER A 1 78 ? 18.731 6.350 -7.058 1.00 81.12 78 SER A N 1
ATOM 649 C CA . SER A 1 78 ? 18.465 7.097 -8.290 1.00 81.12 78 SER A CA 1
ATOM 650 C C . SER A 1 78 ? 19.594 8.074 -8.630 1.00 81.12 78 SER A C 1
ATOM 652 O O . SER A 1 78 ? 20.002 8.144 -9.792 1.00 81.12 78 SER A O 1
ATOM 654 N N . LYS A 1 79 ? 20.156 8.775 -7.634 1.00 91.06 79 LYS A N 1
ATOM 655 C CA . LYS A 1 79 ? 21.341 9.635 -7.803 1.00 91.06 79 LYS A CA 1
ATOM 656 C C . LYS A 1 79 ? 22.546 8.828 -8.278 1.00 91.06 79 LYS A C 1
ATOM 658 O O . LYS A 1 79 ? 23.132 9.168 -9.302 1.00 91.06 79 LYS A O 1
ATOM 663 N N . SER A 1 80 ? 22.843 7.709 -7.617 1.00 83.19 80 SER A N 1
ATOM 664 C CA . SER A 1 80 ? 23.949 6.824 -8.001 1.00 83.19 80 SER A CA 1
ATOM 665 C C . SER A 1 80 ? 23.793 6.286 -9.432 1.00 83.19 80 SER A C 1
ATOM 667 O O . SER A 1 80 ? 24.740 6.305 -10.223 1.00 83.19 80 SER A O 1
ATOM 669 N N . LYS A 1 81 ? 22.576 5.876 -9.821 1.00 80.38 81 LYS A N 1
ATOM 670 C CA . LYS A 1 81 ? 22.278 5.462 -11.203 1.00 80.38 81 LYS A CA 1
ATOM 671 C C . LYS A 1 81 ? 22.511 6.591 -12.206 1.00 80.38 81 LYS A C 1
ATOM 673 O O . LYS A 1 81 ? 23.091 6.344 -13.264 1.00 80.38 81 LYS A O 1
ATOM 678 N N . LYS A 1 82 ? 22.087 7.816 -11.885 1.00 85.44 82 LYS A N 1
ATOM 679 C CA . LYS A 1 82 ? 22.307 8.993 -12.735 1.00 85.44 82 LYS A CA 1
ATOM 680 C C . LYS A 1 82 ? 23.798 9.266 -12.929 1.00 85.44 82 LYS A C 1
ATOM 682 O O . LYS A 1 82 ? 24.236 9.393 -14.068 1.00 85.44 82 LYS A O 1
ATOM 687 N N . GLU A 1 83 ? 24.576 9.290 -11.851 1.00 87.88 83 GLU A N 1
ATOM 688 C CA . GLU A 1 83 ? 26.027 9.514 -11.908 1.00 87.88 83 GLU A CA 1
ATOM 689 C C . GLU A 1 83 ? 26.733 8.450 -12.754 1.00 87.88 83 GLU A C 1
ATOM 691 O O . GLU A 1 83 ? 27.566 8.779 -13.602 1.00 87.88 83 GLU A O 1
ATOM 696 N N . ARG A 1 84 ? 26.360 7.174 -12.589 1.00 80.00 84 ARG A N 1
ATOM 697 C CA . ARG A 1 84 ? 26.898 6.076 -13.402 1.00 80.00 84 ARG A CA 1
ATOM 698 C C . ARG A 1 84 ? 26.584 6.267 -14.887 1.00 80.00 84 ARG A C 1
ATOM 700 O O . ARG A 1 84 ? 27.474 6.108 -15.719 1.00 80.00 84 ARG A O 1
ATOM 707 N N . LEU A 1 85 ? 25.351 6.638 -15.232 1.00 78.31 85 LEU A N 1
ATOM 708 C CA . LEU A 1 85 ? 24.967 6.913 -16.621 1.00 78.31 85 LEU A CA 1
ATOM 709 C C . LEU A 1 85 ? 25.729 8.114 -17.196 1.00 78.31 85 LEU A C 1
ATOM 711 O O . LEU A 1 85 ? 26.216 8.048 -18.324 1.00 78.31 85 LEU A O 1
ATOM 715 N N . GLU A 1 86 ? 25.890 9.190 -16.427 1.00 83.75 86 GLU A N 1
ATOM 716 C CA . GLU A 1 86 ? 26.658 10.369 -16.842 1.00 83.75 86 GLU A CA 1
ATOM 717 C C . GLU A 1 86 ? 28.137 10.041 -17.081 1.00 83.75 86 GLU A C 1
ATOM 719 O O . GLU A 1 86 ? 28.712 10.487 -18.078 1.00 83.75 86 GLU A O 1
ATOM 724 N N . GLN A 1 87 ? 28.747 9.217 -16.222 1.00 82.25 87 GLN A N 1
ATOM 725 C CA . GLN A 1 87 ? 30.114 8.728 -16.417 1.00 82.25 87 GLN A CA 1
ATOM 726 C C . GLN A 1 87 ? 30.243 7.909 -17.702 1.00 82.25 87 GLN A C 1
ATOM 728 O O . GLN A 1 87 ? 31.184 8.115 -18.465 1.00 82.25 87 GLN A O 1
ATOM 733 N N . ILE A 1 88 ? 29.281 7.033 -17.988 1.00 72.94 88 ILE A N 1
ATOM 734 C CA . ILE A 1 88 ? 29.275 6.226 -19.214 1.00 72.94 88 ILE A CA 1
ATOM 735 C C . ILE A 1 88 ? 29.137 7.114 -20.453 1.00 72.94 88 ILE A C 1
ATOM 737 O O . ILE A 1 88 ? 29.901 6.959 -21.406 1.00 72.94 88 ILE A O 1
ATOM 741 N N . ILE A 1 89 ? 28.238 8.104 -20.422 1.00 78.31 89 ILE A N 1
ATOM 742 C CA . ILE A 1 89 ? 28.082 9.087 -21.505 1.00 78.31 89 ILE A CA 1
ATOM 743 C C . ILE A 1 89 ? 29.383 9.872 -21.718 1.00 78.31 89 ILE A C 1
ATOM 745 O O . ILE A 1 89 ? 29.790 10.101 -22.860 1.00 78.31 89 ILE A O 1
ATOM 749 N N . LYS A 1 90 ? 30.047 10.296 -20.637 1.00 82.69 90 LYS A N 1
ATOM 750 C CA . LYS A 1 90 ? 31.318 11.026 -20.707 1.00 82.69 90 LYS A CA 1
ATOM 751 C C . LYS A 1 90 ? 32.428 10.156 -21.298 1.00 82.69 90 LYS A C 1
ATOM 753 O O . LYS A 1 90 ? 33.104 10.614 -22.215 1.00 82.69 90 LYS A O 1
ATOM 758 N N . ASN A 1 91 ? 32.555 8.914 -20.830 1.00 75.25 91 ASN A N 1
ATOM 759 C CA . ASN A 1 91 ? 33.535 7.943 -21.319 1.00 75.25 91 ASN A CA 1
ATOM 760 C C . ASN A 1 91 ? 33.344 7.646 -22.811 1.00 75.25 91 ASN A C 1
ATOM 762 O O . ASN A 1 91 ? 34.326 7.537 -23.539 1.00 75.25 91 ASN A O 1
ATOM 766 N N . TYR A 1 92 ? 32.096 7.579 -23.281 1.00 67.00 92 TYR A N 1
ATOM 767 C CA . TYR A 1 92 ? 31.777 7.407 -24.698 1.00 67.00 92 TYR A CA 1
ATOM 768 C C . TYR A 1 92 ? 32.171 8.627 -25.541 1.00 67.00 92 TYR A C 1
ATOM 770 O O . TYR A 1 92 ? 32.767 8.490 -26.604 1.00 67.00 92 TYR A O 1
ATOM 778 N N . LYS A 1 93 ? 31.882 9.844 -25.057 1.00 72.81 93 LYS A N 1
ATOM 779 C CA . LYS A 1 93 ? 32.282 11.081 -25.750 1.00 72.81 93 LYS A CA 1
ATOM 780 C C . LYS A 1 93 ? 33.802 11.236 -25.850 1.00 72.81 93 LYS A C 1
ATOM 782 O O . LYS A 1 93 ? 34.270 11.854 -26.801 1.00 72.81 93 LYS A O 1
ATOM 787 N N . SER A 1 94 ? 34.558 10.722 -24.877 1.00 72.38 94 SER A N 1
ATOM 788 C CA . SER A 1 94 ? 36.024 10.799 -24.861 1.00 72.38 94 SER A CA 1
ATOM 789 C C . SER A 1 94 ? 36.717 9.647 -25.594 1.00 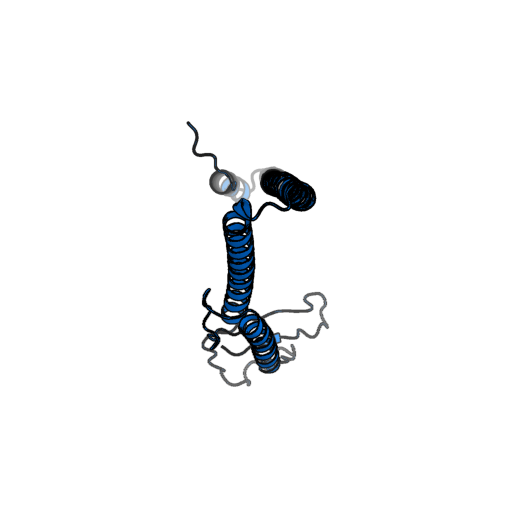72.38 94 SER A C 1
ATOM 791 O O . SER A 1 94 ? 37.775 9.871 -26.172 1.00 72.38 94 SER A O 1
ATOM 793 N N . ASN A 1 95 ? 36.137 8.442 -25.592 1.00 63.81 95 ASN A N 1
ATOM 794 C CA . ASN A 1 95 ? 36.706 7.253 -26.225 1.00 63.81 95 ASN A CA 1
ATOM 795 C C . ASN A 1 95 ? 35.810 6.810 -27.391 1.00 63.81 95 ASN A C 1
ATOM 797 O O . ASN A 1 95 ? 34.883 6.025 -27.211 1.00 63.81 95 ASN A O 1
ATOM 801 N N . LEU A 1 96 ? 36.134 7.266 -28.603 1.00 58.09 96 LEU A N 1
ATOM 802 C CA . LEU A 1 96 ? 35.553 6.805 -29.879 1.00 58.09 96 LEU A CA 1
ATOM 803 C C . LEU A 1 96 ? 35.987 5.370 -30.259 1.00 58.09 96 LEU A C 1
ATOM 805 O O . LEU A 1 96 ? 35.933 4.987 -31.426 1.00 58.09 96 LEU A O 1
ATOM 809 N N . ASP A 1 97 ? 36.425 4.566 -29.290 1.00 55.59 97 ASP A N 1
ATOM 810 C CA . ASP A 1 97 ? 36.893 3.209 -29.527 1.00 55.59 97 ASP A CA 1
ATOM 811 C C . ASP A 1 97 ? 35.752 2.209 -29.326 1.00 55.59 97 ASP A C 1
ATOM 813 O O . ASP A 1 97 ? 35.212 2.033 -28.235 1.00 55.59 97 ASP A O 1
ATOM 817 N N . SE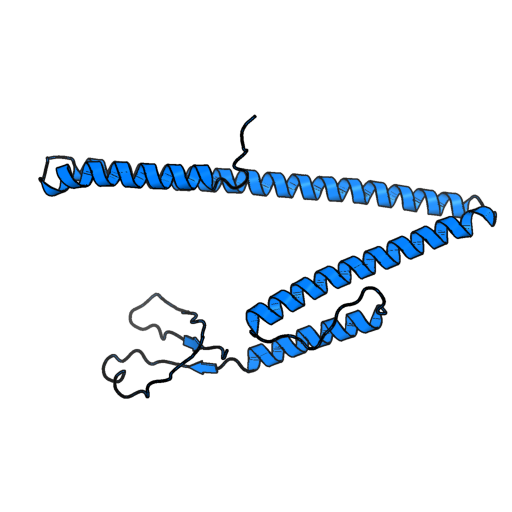R A 1 98 ? 35.432 1.516 -30.418 1.00 57.12 98 SER A N 1
ATOM 818 C CA . SER A 1 98 ? 34.418 0.462 -30.610 1.00 57.12 98 SER A CA 1
ATOM 819 C C . SER A 1 98 ? 34.365 -0.688 -29.582 1.00 57.12 98 SER A C 1
ATOM 821 O O . SER A 1 98 ? 33.532 -1.579 -29.718 1.00 57.12 98 SER A O 1
ATOM 823 N N . LYS A 1 99 ? 35.211 -0.698 -28.543 1.00 58.00 99 LYS A N 1
ATOM 824 C CA . LYS A 1 99 ? 35.296 -1.776 -27.543 1.00 58.00 99 LYS A CA 1
ATOM 825 C C . LYS A 1 99 ? 34.195 -1.763 -26.474 1.00 58.00 99 LYS A C 1
ATOM 827 O O . LYS A 1 99 ? 34.000 -2.791 -25.841 1.00 58.00 99 LYS A O 1
ATOM 832 N N . ASN A 1 100 ? 33.475 -0.653 -26.289 1.00 61.88 100 ASN A N 1
ATOM 833 C CA . ASN A 1 100 ? 32.426 -0.520 -25.261 1.00 61.88 100 ASN A CA 1
ATOM 834 C C . ASN A 1 100 ? 30.980 -0.634 -25.790 1.00 61.88 100 ASN A C 1
ATOM 836 O O . ASN A 1 100 ? 30.042 -0.416 -25.024 1.00 61.88 100 ASN A O 1
ATOM 840 N N . ASP A 1 101 ? 30.769 -0.966 -27.071 1.00 67.88 101 ASP A N 1
ATOM 841 C CA . ASP A 1 101 ? 29.418 -1.017 -27.666 1.00 67.88 101 ASP A CA 1
ATOM 842 C C . ASP A 1 101 ? 28.531 -2.092 -27.008 1.00 67.88 101 ASP A C 1
ATOM 844 O O . ASP A 1 101 ? 27.364 -1.843 -26.708 1.00 67.88 101 ASP A O 1
ATOM 848 N N . ASP A 1 102 ? 29.093 -3.261 -26.689 1.00 72.12 102 ASP A N 1
ATOM 849 C CA . ASP A 1 102 ? 28.335 -4.373 -26.101 1.00 72.12 102 ASP A CA 1
ATOM 850 C C . ASP A 1 102 ? 27.863 -4.090 -24.667 1.00 72.12 102 ASP A C 1
ATOM 852 O O . ASP A 1 102 ? 26.725 -4.408 -24.316 1.00 72.12 102 ASP A O 1
ATOM 856 N N . GLU A 1 103 ? 28.690 -3.443 -23.840 1.00 73.19 103 GLU A N 1
ATOM 857 C CA . GLU A 1 103 ? 28.306 -3.075 -22.471 1.00 73.19 103 GLU A CA 1
ATOM 858 C C . GLU A 1 103 ? 27.200 -2.010 -22.471 1.00 73.19 103 GLU A C 1
ATOM 860 O O . GLU A 1 103 ? 26.250 -2.081 -21.688 1.00 73.19 103 GLU A O 1
ATOM 865 N N . ILE A 1 104 ? 27.270 -1.053 -23.397 1.00 69.12 104 ILE A N 1
ATOM 866 C CA . ILE A 1 104 ? 26.243 -0.019 -23.560 1.00 69.12 104 ILE A CA 1
ATOM 867 C C . ILE A 1 104 ? 24.934 -0.638 -24.054 1.00 69.12 104 ILE A C 1
ATOM 869 O O . ILE A 1 104 ? 23.867 -0.330 -23.518 1.00 69.12 104 ILE A O 1
ATOM 873 N N . ARG A 1 105 ? 24.995 -1.542 -25.040 1.00 76.31 105 ARG A N 1
ATOM 874 C CA . ARG A 1 105 ? 23.819 -2.286 -25.512 1.00 76.31 105 ARG A CA 1
ATOM 875 C C . ARG A 1 105 ? 23.178 -3.080 -24.385 1.00 76.31 105 ARG A C 1
ATOM 877 O O . ARG A 1 105 ? 21.958 -3.028 -24.246 1.00 76.31 105 ARG A O 1
ATOM 884 N N . LEU A 1 106 ? 23.977 -3.763 -23.566 1.00 81.12 106 LEU A N 1
ATOM 885 C CA . LEU A 1 106 ? 23.476 -4.519 -22.422 1.00 81.12 106 LEU A CA 1
ATOM 886 C C . LEU A 1 106 ? 22.731 -3.610 -21.438 1.00 81.12 106 LEU A C 1
ATOM 888 O O . LEU A 1 106 ? 21.610 -3.930 -21.056 1.00 81.12 106 LEU A O 1
ATOM 892 N N . GLN A 1 107 ? 23.293 -2.450 -21.096 1.00 73.19 107 GLN A N 1
ATOM 893 C CA . GLN A 1 107 ? 22.651 -1.507 -20.176 1.00 73.19 107 GLN A CA 1
ATOM 894 C C . GLN A 1 107 ? 21.392 -0.851 -20.759 1.00 73.19 107 GLN A C 1
ATOM 896 O O . GLN A 1 107 ? 20.421 -0.618 -20.040 1.00 73.19 107 GLN A O 1
ATOM 901 N N . LEU A 1 108 ? 21.364 -0.567 -22.065 1.00 78.81 108 LEU A N 1
ATOM 902 C CA . LEU A 1 108 ? 20.156 -0.083 -22.740 1.00 78.81 108 LEU A CA 1
ATOM 903 C C . LEU A 1 108 ? 19.053 -1.146 -22.744 1.00 78.81 108 LEU A C 1
ATOM 905 O O . LEU A 1 108 ? 17.891 -0.818 -22.504 1.00 78.81 108 LEU A O 1
ATOM 909 N N . ILE A 1 109 ? 19.410 -2.412 -22.977 1.00 81.75 109 ILE A N 1
ATOM 910 C CA . ILE A 1 109 ? 18.480 -3.542 -22.900 1.00 81.75 109 ILE A CA 1
ATOM 911 C C . ILE A 1 109 ? 17.976 -3.715 -21.465 1.00 81.75 109 ILE A C 1
ATOM 913 O O . ILE A 1 109 ? 16.771 -3.846 -21.267 1.00 81.75 109 ILE A O 1
ATOM 917 N N . GLU A 1 110 ? 18.859 -3.663 -20.469 1.00 82.44 110 GLU A N 1
ATOM 918 C CA . GLU A 1 110 ? 18.503 -3.762 -19.052 1.00 82.44 110 GLU A CA 1
ATOM 919 C C . GLU A 1 110 ? 17.533 -2.647 -18.645 1.00 82.44 110 GLU A C 1
ATOM 921 O O . GLU A 1 110 ? 16.478 -2.919 -18.073 1.00 82.44 110 GLU A O 1
ATOM 926 N N . ASN A 1 111 ? 17.823 -1.399 -19.019 1.00 80.62 111 ASN A N 1
ATOM 927 C CA . ASN A 1 111 ? 16.925 -0.272 -18.776 1.00 80.62 111 ASN A CA 1
ATOM 928 C C . ASN A 1 111 ? 15.573 -0.456 -19.473 1.00 80.62 111 ASN A C 1
ATOM 930 O O . ASN A 1 111 ? 14.534 -0.229 -18.858 1.00 80.62 111 ASN A O 1
ATOM 934 N N . LEU A 1 112 ? 15.565 -0.920 -20.724 1.00 81.62 112 LEU A N 1
ATOM 935 C CA . LEU A 1 112 ? 14.333 -1.170 -21.470 1.00 81.62 112 LEU A CA 1
ATOM 936 C C . LEU A 1 112 ? 13.491 -2.288 -20.836 1.00 81.62 112 LEU A C 1
ATOM 938 O O . LEU A 1 112 ? 12.268 -2.160 -20.758 1.00 81.62 112 LEU A O 1
ATOM 942 N N . ILE A 1 113 ? 14.123 -3.361 -20.356 1.00 83.12 113 ILE A N 1
ATOM 943 C CA . ILE A 1 113 ? 13.451 -4.444 -19.624 1.00 83.12 113 ILE A CA 1
ATOM 944 C C . ILE A 1 113 ? 12.901 -3.920 -18.297 1.00 83.12 113 ILE A C 1
ATOM 946 O O . ILE A 1 113 ? 11.732 -4.155 -18.000 1.00 83.12 113 ILE A O 1
ATOM 950 N N . ASN A 1 114 ? 13.693 -3.158 -17.539 1.00 81.38 114 ASN A N 1
ATOM 951 C CA . ASN A 1 114 ? 13.269 -2.570 -16.271 1.00 81.38 114 ASN A CA 1
ATOM 952 C C . ASN A 1 114 ? 12.056 -1.650 -16.455 1.00 81.38 114 ASN A C 1
ATOM 954 O O . ASN A 1 114 ? 11.077 -1.771 -15.723 1.00 81.38 114 ASN A O 1
ATOM 958 N N . THR A 1 115 ? 12.058 -0.771 -17.461 1.00 81.50 115 THR A N 1
ATOM 959 C CA . THR A 1 115 ? 10.901 0.086 -17.762 1.00 81.50 115 THR A CA 1
ATOM 960 C C . THR A 1 115 ? 9.658 -0.736 -18.106 1.00 81.50 115 THR A C 1
ATOM 962 O O . THR A 1 115 ? 8.575 -0.437 -17.607 1.00 81.50 115 THR A O 1
ATOM 965 N N . LYS A 1 116 ? 9.796 -1.795 -18.916 1.00 82.69 116 LYS A N 1
ATOM 966 C CA . LYS A 1 116 ? 8.674 -2.692 -19.236 1.00 82.69 116 LYS A CA 1
ATOM 967 C C . LYS A 1 116 ? 8.145 -3.425 -18.006 1.00 82.69 116 LYS A C 1
ATOM 969 O O . LYS A 1 116 ? 6.934 -3.570 -17.876 1.00 82.69 116 LYS A O 1
ATOM 974 N N . LEU A 1 117 ? 9.033 -3.867 -17.116 1.00 83.06 117 LEU A N 1
ATOM 975 C CA . LEU A 1 117 ? 8.661 -4.520 -15.865 1.00 83.06 117 LEU A CA 1
ATOM 976 C C . LEU A 1 117 ? 7.824 -3.581 -14.992 1.00 83.06 117 LEU A C 1
ATOM 978 O O . LEU A 1 117 ? 6.748 -3.968 -14.550 1.00 83.06 117 LEU A O 1
ATOM 982 N N . TRP A 1 118 ? 8.267 -2.334 -14.812 1.00 81.75 118 TRP A N 1
ATOM 983 C CA . TRP A 1 118 ? 7.504 -1.340 -14.055 1.00 81.75 118 TRP A CA 1
ATOM 984 C C . TRP A 1 118 ? 6.127 -1.087 -14.663 1.00 81.75 118 TRP A C 1
ATOM 986 O O . TRP A 1 118 ? 5.135 -1.105 -13.944 1.00 81.75 118 TRP A O 1
ATOM 996 N N . MET A 1 119 ? 6.036 -0.918 -15.985 1.00 82.31 119 MET A N 1
ATOM 997 C CA . MET A 1 119 ? 4.743 -0.754 -16.662 1.00 82.31 119 MET A CA 1
ATOM 998 C C . MET A 1 119 ? 3.813 -1.945 -16.451 1.00 82.31 119 MET A C 1
ATOM 1000 O O . MET A 1 119 ? 2.617 -1.754 -16.251 1.00 82.31 119 MET A O 1
ATOM 1004 N N . MET A 1 120 ? 4.358 -3.160 -16.467 1.00 85.25 120 MET A N 1
ATOM 1005 C CA . MET A 1 120 ? 3.594 -4.371 -16.197 1.00 85.25 120 MET A CA 1
ATOM 1006 C C . MET A 1 120 ? 3.050 -4.385 -14.765 1.00 85.25 120 MET A C 1
ATOM 1008 O O . MET A 1 120 ? 1.864 -4.634 -14.598 1.00 85.25 120 MET A O 1
ATOM 1012 N N . ILE A 1 121 ? 3.876 -4.054 -13.765 1.00 84.31 121 ILE A N 1
ATOM 1013 C CA . ILE A 1 121 ? 3.454 -3.968 -12.355 1.00 84.31 121 ILE A CA 1
ATOM 1014 C C . ILE A 1 121 ? 2.339 -2.929 -12.187 1.00 84.31 121 ILE A C 1
ATOM 1016 O O . ILE A 1 121 ? 1.324 -3.201 -11.551 1.00 84.31 121 ILE A O 1
ATOM 1020 N N . TYR A 1 122 ? 2.487 -1.746 -12.792 1.00 83.44 122 TYR A N 1
ATOM 1021 C CA . TYR A 1 122 ? 1.439 -0.725 -12.751 1.00 83.44 122 TYR A CA 1
ATOM 1022 C C . TYR A 1 122 ? 0.134 -1.225 -13.375 1.00 83.44 122 TYR A C 1
ATOM 1024 O O . TYR A 1 122 ? -0.926 -1.068 -12.775 1.00 83.44 122 TYR A O 1
ATOM 1032 N N . LEU A 1 123 ? 0.196 -1.854 -14.550 1.00 85.69 123 LEU A N 1
ATOM 1033 C CA . LEU A 1 123 ? -0.986 -2.421 -15.199 1.00 85.69 123 LEU A CA 1
ATOM 1034 C C . LEU A 1 123 ? -1.619 -3.546 -14.380 1.00 85.69 123 LEU A C 1
ATOM 1036 O O . LEU A 1 123 ? -2.838 -3.640 -14.343 1.00 85.69 123 LEU A O 1
ATOM 1040 N N . GLU A 1 124 ? -0.824 -4.371 -13.705 1.00 87.12 124 GLU A N 1
ATOM 1041 C CA . GLU A 1 124 ? -1.319 -5.427 -12.820 1.00 87.12 124 GLU A CA 1
ATOM 1042 C C . GLU A 1 124 ? -2.095 -4.843 -11.636 1.00 87.12 124 GLU A C 1
ATOM 1044 O O . GLU A 1 124 ? -3.186 -5.318 -11.327 1.00 87.12 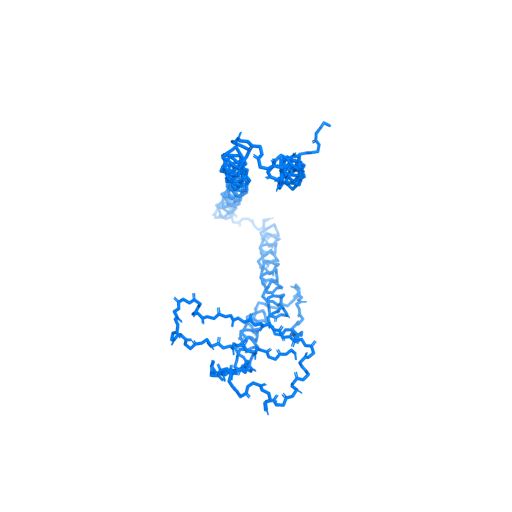124 GLU A O 1
ATOM 1049 N N . ASN A 1 125 ? -1.613 -3.742 -11.054 1.00 85.25 125 ASN A N 1
ATOM 1050 C CA . ASN A 1 125 ? -2.347 -3.010 -10.022 1.00 85.25 125 ASN A CA 1
ATOM 1051 C C . ASN A 1 125 ? -3.675 -2.448 -10.552 1.00 85.25 125 ASN A C 1
ATOM 1053 O O . ASN A 1 125 ? -4.698 -2.551 -9.875 1.00 85.25 125 ASN A O 1
ATOM 1057 N N . TYR A 1 126 ? -3.688 -1.886 -11.766 1.00 84.56 126 TYR A N 1
ATOM 1058 C CA . TYR A 1 126 ? -4.926 -1.404 -12.388 1.00 84.56 126 TYR A CA 1
ATOM 1059 C C . TYR A 1 126 ? -5.901 -2.537 -12.716 1.00 84.56 126 TYR A C 1
ATOM 1061 O O . TYR A 1 126 ? -7.103 -2.366 -12.528 1.00 84.56 126 TYR A O 1
ATOM 1069 N N . LEU A 1 127 ? -5.406 -3.695 -13.160 1.00 86.69 127 LEU A N 1
ATOM 1070 C CA . LEU A 1 127 ? -6.224 -4.888 -13.370 1.00 86.69 127 LEU A CA 1
ATOM 1071 C C . LEU A 1 127 ? -6.807 -5.393 -12.055 1.00 86.69 127 LEU A C 1
ATOM 1073 O O . LEU A 1 127 ? -8.000 -5.653 -12.001 1.00 86.69 127 LEU A O 1
ATOM 1077 N N . GLY A 1 128 ? -6.009 -5.468 -10.988 1.00 82.06 128 GLY A N 1
ATOM 1078 C CA . GLY A 1 128 ? -6.495 -5.850 -9.663 1.00 82.06 128 GLY A CA 1
ATOM 1079 C C . GLY A 1 128 ? -7.556 -4.883 -9.134 1.00 82.06 128 GLY A C 1
ATOM 1080 O O . GLY A 1 128 ? -8.576 -5.316 -8.602 1.00 82.06 128 GLY A O 1
ATOM 1081 N N . ALA A 1 129 ? -7.367 -3.576 -9.339 1.00 79.81 129 ALA A N 1
ATOM 1082 C CA . ALA A 1 129 ? -8.380 -2.579 -9.015 1.00 79.81 129 ALA A CA 1
ATOM 1083 C C . ALA A 1 129 ? -9.653 -2.783 -9.852 1.00 79.81 129 ALA A C 1
ATOM 1085 O O . ALA A 1 129 ? -10.742 -2.824 -9.290 1.00 79.81 129 ALA A O 1
ATOM 1086 N N . TYR A 1 130 ? -9.536 -2.959 -11.170 1.00 82.31 130 TYR A N 1
ATOM 1087 C CA . TYR A 1 130 ? -10.678 -3.248 -12.037 1.00 82.31 130 TYR A CA 1
ATOM 1088 C C . TYR A 1 130 ? -11.416 -4.522 -11.613 1.00 82.31 130 TYR A C 1
ATOM 1090 O O . TYR A 1 130 ? -12.635 -4.486 -11.478 1.00 82.31 130 TYR A O 1
ATOM 1098 N N . GLU A 1 131 ? -10.709 -5.622 -11.352 1.00 83.06 131 GLU A N 1
ATOM 1099 C CA . GLU A 1 131 ? -11.302 -6.879 -10.883 1.00 83.06 131 GLU A CA 1
ATOM 1100 C C . GLU A 1 131 ? -12.021 -6.693 -9.546 1.00 83.06 131 GLU A C 1
ATOM 1102 O O . GLU A 1 131 ? -13.102 -7.236 -9.340 1.00 83.06 131 GLU A O 1
ATOM 1107 N N . TYR A 1 132 ? -11.456 -5.890 -8.647 1.00 76.12 132 TYR A N 1
ATOM 1108 C CA . TYR A 1 132 ? -12.086 -5.564 -7.374 1.00 76.12 132 TYR A CA 1
ATOM 1109 C C . TYR A 1 132 ? -13.352 -4.710 -7.535 1.00 76.12 132 TYR A C 1
ATOM 1111 O O . TYR A 1 132 ? -14.339 -4.948 -6.840 1.00 76.12 132 TYR A O 1
ATOM 1119 N N . TRP A 1 133 ? -13.333 -3.719 -8.430 1.00 70.88 133 TRP A N 1
ATOM 1120 C CA . TRP A 1 133 ? -14.439 -2.775 -8.621 1.00 70.88 133 TRP A CA 1
ATOM 1121 C C . TRP A 1 133 ? -15.569 -3.334 -9.487 1.00 70.88 133 TRP A C 1
ATOM 1123 O O . TRP A 1 133 ? -16.734 -3.160 -9.148 1.00 70.88 133 TRP A O 1
ATOM 1133 N N . SER A 1 134 ? -15.234 -4.002 -10.590 1.00 74.69 134 SER A N 1
ATOM 1134 C CA . SER A 1 134 ? -16.197 -4.565 -11.547 1.00 74.69 134 SER A CA 1
ATOM 1135 C C . SER A 1 134 ? -16.622 -5.995 -11.216 1.00 74.69 134 SER A C 1
ATOM 1137 O O . SER A 1 134 ? -17.519 -6.526 -11.866 1.00 74.69 134 SER A O 1
ATOM 1139 N N . LEU A 1 135 ? -15.923 -6.652 -10.276 1.00 76.44 135 LEU A N 1
ATOM 1140 C CA . LEU A 1 135 ? -16.068 -8.078 -9.946 1.00 76.44 135 LEU A CA 1
ATOM 1141 C C . LEU A 1 135 ? -15.914 -9.019 -11.153 1.00 76.44 135 LEU A C 1
ATOM 1143 O O . LEU A 1 135 ? -16.225 -10.209 -11.086 1.00 76.44 135 LEU A O 1
ATOM 1147 N N . SER A 1 136 ? -15.361 -8.496 -12.245 1.00 78.31 136 SER A N 1
ATOM 1148 C CA . SER A 1 136 ? -15.175 -9.171 -13.517 1.00 78.31 136 SER A CA 1
ATOM 1149 C C . SER A 1 136 ? -13.699 -9.192 -13.881 1.00 78.31 136 SER A C 1
ATOM 1151 O O . SER A 1 136 ? -12.945 -8.269 -13.583 1.00 78.31 136 SER A O 1
ATOM 1153 N N . LYS A 1 137 ? -13.266 -10.262 -14.549 1.00 82.31 137 LYS A N 1
ATOM 1154 C CA . LYS A 1 137 ? -11.887 -10.361 -15.034 1.00 82.31 137 LYS A CA 1
ATOM 1155 C C . LYS A 1 137 ? -11.737 -9.656 -16.367 1.00 82.31 137 LYS A C 1
ATOM 1157 O O . LYS A 1 137 ? -12.481 -9.942 -17.304 1.00 82.31 137 LYS A O 1
ATOM 1162 N N . SER A 1 138 ? -10.724 -8.803 -16.470 1.00 83.44 138 SER A N 1
ATOM 1163 C CA . SER A 1 138 ? -10.362 -8.196 -17.748 1.00 83.44 138 SER A CA 1
ATOM 1164 C C . SER A 1 138 ? -9.852 -9.268 -18.715 1.00 83.44 138 SER A C 1
ATOM 1166 O O . SER A 1 138 ? -9.202 -10.244 -18.331 1.00 83.44 138 SER A O 1
ATOM 1168 N N . ALA A 1 139 ? -10.090 -9.071 -20.011 1.00 82.69 139 ALA A N 1
ATOM 1169 C CA . ALA A 1 139 ? -9.552 -9.943 -21.055 1.00 82.69 139 ALA A CA 1
ATOM 1170 C C . ALA A 1 139 ? -8.051 -9.702 -21.336 1.00 82.69 139 ALA A C 1
ATOM 1172 O O . ALA A 1 139 ? -7.464 -10.356 -22.207 1.00 82.69 139 ALA A O 1
ATOM 1173 N N . ILE A 1 140 ? -7.425 -8.736 -20.659 1.00 85.38 140 ILE A N 1
ATOM 1174 C CA . ILE A 1 140 ? -6.028 -8.355 -20.874 1.00 85.38 140 ILE A CA 1
ATOM 1175 C C . ILE A 1 140 ? -5.095 -9.349 -20.184 1.00 85.38 140 ILE A C 1
ATOM 1177 O O . ILE A 1 140 ? -5.166 -9.587 -18.984 1.00 85.38 140 ILE A O 1
ATOM 1181 N N . LYS A 1 141 ? -4.159 -9.908 -20.957 1.00 84.06 141 LYS A N 1
ATOM 1182 C CA . LYS A 1 141 ? -3.084 -10.766 -20.440 1.00 84.06 141 LYS A CA 1
ATOM 1183 C C . LYS A 1 141 ? -1.760 -10.028 -20.483 1.00 84.06 141 LYS A C 1
ATOM 1185 O O . LYS A 1 141 ? -1.296 -9.703 -21.575 1.00 84.06 141 LYS A O 1
ATOM 1190 N N . LEU A 1 142 ? -1.145 -9.787 -19.333 1.00 83.06 142 LEU A N 1
ATOM 1191 C CA . LEU A 1 142 ? 0.156 -9.126 -19.241 1.00 83.06 142 LEU A CA 1
ATOM 1192 C C . LEU A 1 142 ? 1.299 -10.075 -19.627 1.00 83.06 142 LEU A C 1
ATOM 1194 O O . LEU A 1 142 ? 1.235 -11.280 -19.395 1.00 83.06 142 LEU A O 1
ATOM 1198 N N . SER A 1 143 ? 2.342 -9.539 -20.264 1.00 81.25 143 SER A N 1
ATOM 1199 C CA . SER A 1 143 ? 3.555 -10.298 -20.582 1.00 81.25 143 SER A CA 1
ATOM 1200 C C . SER A 1 143 ? 4.723 -9.368 -20.885 1.00 81.25 143 SER A C 1
ATOM 1202 O O . SER A 1 143 ? 4.622 -8.522 -21.770 1.00 81.25 143 SER A O 1
ATOM 1204 N N . VAL A 1 144 ? 5.869 -9.607 -20.238 1.00 73.25 144 VAL A N 1
ATOM 1205 C CA . VAL A 1 144 ? 7.125 -8.843 -20.399 1.00 73.25 144 VAL A CA 1
ATOM 1206 C C . VAL A 1 144 ? 7.611 -8.782 -21.857 1.00 73.25 144 VAL A C 1
ATOM 1208 O O . VAL A 1 144 ? 8.259 -7.816 -22.264 1.00 73.25 144 VAL A O 1
ATOM 1211 N N . ILE A 1 145 ? 7.258 -9.783 -22.669 1.00 81.19 145 ILE A N 1
ATOM 1212 C CA . ILE A 1 145 ? 7.675 -9.896 -24.074 1.00 81.19 145 ILE A CA 1
ATOM 1213 C C . ILE A 1 145 ? 6.909 -8.903 -24.971 1.00 81.19 145 ILE A C 1
ATOM 1215 O O . ILE A 1 145 ? 7.381 -8.570 -26.060 1.00 81.19 145 ILE A O 1
ATOM 1219 N N . LYS A 1 146 ? 5.765 -8.370 -24.514 1.00 82.88 146 LYS A N 1
ATOM 1220 C CA . LYS A 1 146 ? 4.968 -7.401 -25.277 1.00 82.88 146 LYS A CA 1
ATOM 1221 C C . LYS A 1 146 ? 5.771 -6.160 -25.670 1.00 82.88 146 LYS A C 1
ATOM 1223 O O . LYS A 1 146 ? 6.725 -5.734 -24.997 1.00 82.88 146 LYS A O 1
ATOM 1228 N N . GLN A 1 147 ? 5.384 -5.561 -26.795 1.00 82.94 147 GLN A N 1
ATOM 1229 C CA . GLN A 1 147 ? 5.938 -4.278 -27.199 1.00 82.94 147 GLN A CA 1
ATOM 1230 C C . GLN A 1 147 ? 5.299 -3.145 -26.397 1.00 82.94 147 GLN A C 1
ATOM 1232 O O . GLN A 1 147 ? 4.178 -3.247 -25.906 1.00 82.94 147 GLN A O 1
ATOM 1237 N N . PHE A 1 148 ? 6.009 -2.022 -26.302 1.00 77.88 148 PHE A N 1
ATOM 1238 C CA . PHE A 1 148 ? 5.535 -0.835 -25.590 1.00 77.88 148 PHE A CA 1
ATOM 1239 C C . PHE A 1 148 ? 4.170 -0.345 -26.094 1.00 77.88 148 PHE A C 1
ATOM 1241 O O . PHE A 1 148 ? 3.294 0.013 -25.313 1.00 77.88 148 PHE A O 1
ATOM 1248 N N . ARG A 1 149 ? 3.967 -0.383 -27.415 1.00 83.75 149 ARG A N 1
ATOM 1249 C CA . ARG A 1 149 ? 2.702 0.003 -28.048 1.00 83.75 149 ARG A CA 1
ATOM 1250 C C . ARG A 1 149 ? 1.534 -0.875 -27.588 1.00 83.75 149 ARG A C 1
ATOM 1252 O O . ARG A 1 149 ? 0.416 -0.381 -27.489 1.00 83.75 149 ARG A O 1
ATOM 1259 N N . ASP A 1 150 ? 1.782 -2.150 -27.308 1.00 85.88 150 ASP A N 1
ATOM 1260 C CA . ASP A 1 150 ? 0.741 -3.066 -26.841 1.00 85.88 150 ASP A CA 1
ATOM 1261 C C . ASP A 1 150 ? 0.350 -2.747 -25.397 1.00 85.88 150 ASP A C 1
ATOM 1263 O O . ASP A 1 150 ? -0.836 -2.715 -25.094 1.00 85.88 150 ASP A O 1
ATOM 1267 N N . TYR A 1 151 ? 1.311 -2.377 -24.544 1.00 81.50 151 TYR A N 1
ATOM 1268 C CA . TYR A 1 151 ? 1.017 -1.886 -23.194 1.00 81.50 151 TYR A CA 1
ATOM 1269 C C . TYR A 1 151 ? 0.194 -0.593 -23.193 1.00 81.50 151 TYR A C 1
ATOM 1271 O O . TYR A 1 151 ? -0.716 -0.444 -22.384 1.00 81.50 151 TYR A O 1
ATOM 1279 N N . GLN A 1 152 ? 0.456 0.331 -24.124 1.00 82.44 152 GLN A N 1
ATOM 1280 C CA . GLN A 1 152 ? -0.365 1.539 -24.264 1.00 82.44 152 GLN A CA 1
ATOM 1281 C C . GLN A 1 152 ? -1.808 1.214 -24.667 1.00 82.44 152 GLN A C 1
ATOM 1283 O O . GLN A 1 152 ? -2.737 1.846 -24.166 1.00 82.44 152 GLN A O 1
ATOM 1288 N N . LYS A 1 153 ? -2.002 0.239 -25.564 1.00 88.06 153 LYS A N 1
ATOM 1289 C CA . LYS A 1 153 ? -3.338 -0.237 -25.949 1.00 88.06 153 LYS A CA 1
ATOM 1290 C C . LYS A 1 153 ? -4.041 -0.930 -24.788 1.00 88.06 153 LYS A C 1
ATOM 1292 O O . LYS A 1 153 ? -5.214 -0.657 -24.562 1.00 88.06 153 LYS A O 1
ATOM 1297 N N . ASP A 1 154 ? -3.325 -1.783 -24.058 1.00 86.88 154 ASP A N 1
ATOM 1298 C CA . ASP A 1 154 ? -3.844 -2.459 -22.868 1.00 86.88 154 ASP A CA 1
ATOM 1299 C C . ASP A 1 154 ? -4.300 -1.422 -21.829 1.00 86.88 154 ASP A C 1
ATOM 1301 O O . ASP A 1 154 ? -5.412 -1.522 -21.329 1.00 86.88 154 ASP A O 1
ATOM 1305 N N . MET A 1 155 ? -3.515 -0.364 -21.591 1.00 83.88 155 MET A N 1
ATOM 1306 C CA . MET A 1 155 ? -3.898 0.715 -20.674 1.00 83.88 155 MET A CA 1
ATOM 1307 C C . MET A 1 155 ? -5.196 1.414 -21.099 1.00 83.88 155 MET A C 1
ATOM 1309 O O . MET A 1 155 ? -6.105 1.567 -20.289 1.00 83.88 155 MET A O 1
ATOM 1313 N N . HIS A 1 156 ? -5.315 1.795 -22.377 1.00 84.75 156 HIS A N 1
ATOM 1314 C CA . HIS A 1 156 ? -6.550 2.404 -22.890 1.00 84.75 156 HIS A CA 1
ATOM 1315 C C . HIS A 1 156 ? -7.746 1.467 -22.731 1.00 84.75 156 HIS A C 1
ATOM 1317 O O . HIS A 1 156 ? -8.832 1.911 -22.373 1.00 84.75 156 HIS A O 1
ATOM 1323 N N . LYS A 1 157 ? -7.540 0.170 -22.965 1.00 87.81 157 LYS A N 1
ATOM 1324 C CA . LYS A 1 157 ? -8.586 -0.834 -22.829 1.00 87.81 157 LYS A CA 1
ATOM 1325 C C . LYS A 1 157 ? -9.039 -1.006 -21.374 1.00 87.81 157 LYS A C 1
ATOM 1327 O O . LYS A 1 157 ? -10.241 -1.052 -21.160 1.00 87.81 157 LYS A O 1
ATOM 1332 N N . ILE A 1 158 ? -8.130 -1.020 -20.390 1.00 85.88 158 ILE A N 1
ATOM 1333 C CA . ILE A 1 158 ? -8.510 -1.037 -18.960 1.00 85.88 158 ILE A CA 1
ATOM 1334 C C . ILE A 1 158 ? -9.337 0.202 -18.614 1.00 85.88 158 ILE A C 1
ATOM 1336 O O . ILE A 1 158 ? -10.358 0.090 -17.944 1.00 85.88 158 ILE A O 1
ATOM 1340 N N . CYS A 1 159 ? -8.923 1.385 -19.079 1.00 82.25 159 CYS A N 1
ATOM 1341 C CA . CYS A 1 159 ? -9.683 2.612 -18.843 1.00 82.25 159 CYS A CA 1
ATOM 1342 C C . CYS A 1 159 ? -11.095 2.535 -19.437 1.00 82.25 159 CYS A C 1
ATOM 1344 O O . CYS A 1 159 ? -12.045 2.957 -18.788 1.00 82.25 159 CYS A O 1
ATOM 1346 N N . GLN A 1 160 ? -11.233 1.977 -20.640 1.00 84.12 160 GLN A N 1
ATOM 1347 C CA . GLN A 1 160 ? -12.530 1.782 -21.282 1.00 84.12 160 GLN A CA 1
ATOM 1348 C C . GLN A 1 160 ? -13.403 0.794 -20.492 1.00 84.12 160 GLN A C 1
ATOM 1350 O O . GLN A 1 160 ? -14.531 1.122 -20.151 1.00 84.12 160 GLN A O 1
ATOM 1355 N N . GLU A 1 161 ? -12.853 -0.369 -20.123 1.00 83.44 161 GLU A N 1
ATOM 1356 C CA . GLU A 1 161 ? -13.556 -1.390 -19.332 1.00 83.44 161 GLU A CA 1
ATOM 1357 C C . GLU A 1 161 ? -14.002 -0.845 -17.961 1.00 83.44 161 GLU A C 1
ATOM 1359 O O . GLU A 1 161 ? -15.081 -1.191 -17.485 1.00 83.44 161 GLU A O 1
ATOM 1364 N N . LEU A 1 162 ? -13.210 0.037 -17.337 1.00 77.56 162 LEU A N 1
ATOM 1365 C CA . LEU A 1 162 ? -13.579 0.736 -16.101 1.00 77.56 162 LEU A CA 1
ATOM 1366 C C . LEU A 1 162 ? -14.749 1.708 -16.298 1.00 77.56 162 LEU A C 1
ATOM 1368 O O . LEU A 1 162 ? -15.642 1.746 -15.456 1.00 77.56 162 LEU A O 1
ATOM 1372 N N . ILE A 1 163 ? -14.745 2.493 -17.380 1.00 78.06 163 ILE A N 1
ATOM 1373 C CA . ILE A 1 163 ? -15.838 3.426 -17.697 1.00 78.06 163 ILE A CA 1
ATOM 1374 C C . ILE A 1 163 ? -17.125 2.644 -17.959 1.00 78.06 163 ILE A C 1
ATOM 1376 O O . ILE A 1 163 ? -18.147 2.940 -17.347 1.00 78.06 163 ILE A O 1
ATOM 1380 N N . ASP A 1 164 ? -17.055 1.595 -18.778 1.00 79.25 164 ASP A N 1
ATOM 1381 C CA . ASP A 1 164 ? -18.207 0.752 -19.095 1.00 79.25 164 ASP A CA 1
ATOM 1382 C C . ASP A 1 164 ? -18.782 0.086 -17.827 1.00 79.25 164 ASP A C 1
ATOM 1384 O O . ASP A 1 164 ? -19.999 0.009 -17.653 1.00 79.25 164 ASP A O 1
ATOM 1388 N N . ALA A 1 165 ? -17.921 -0.362 -16.904 1.00 71.88 165 ALA A N 1
ATOM 1389 C CA . ALA A 1 165 ? -18.346 -0.933 -15.624 1.00 71.88 165 ALA A CA 1
ATOM 1390 C C . ALA A 1 165 ? -18.991 0.108 -14.688 1.00 71.88 165 ALA A C 1
ATOM 1392 O O . ALA A 1 165 ? -19.935 -0.215 -13.967 1.00 71.88 165 ALA A O 1
ATOM 1393 N N . LEU A 1 166 ? -18.511 1.356 -14.704 1.00 67.94 166 LEU A N 1
ATOM 1394 C CA . LEU A 1 166 ? -19.108 2.458 -13.943 1.00 67.94 166 LEU A CA 1
ATOM 1395 C C . LEU A 1 166 ? -20.484 2.845 -14.498 1.00 67.94 166 LEU A C 1
ATOM 1397 O O . LEU A 1 166 ? -21.421 3.036 -13.722 1.00 67.94 166 LEU A O 1
ATOM 1401 N N . GLU A 1 167 ? -20.634 2.909 -15.821 1.00 66.12 167 GLU A N 1
ATOM 1402 C CA . GLU A 1 167 ? -21.907 3.225 -16.482 1.00 66.12 167 GLU A CA 1
ATOM 1403 C C . GLU A 1 167 ? -22.973 2.131 -16.285 1.00 66.12 167 GLU A C 1
ATOM 1405 O O . GLU A 1 167 ? -24.168 2.417 -16.330 1.00 66.12 167 GLU A O 1
ATOM 1410 N N . GLN A 1 168 ? -22.567 0.887 -16.004 1.00 59.09 168 GLN A N 1
ATOM 1411 C CA . GLN A 1 168 ? -23.471 -0.222 -15.669 1.00 59.09 168 GLN A CA 1
ATOM 1412 C C . GLN A 1 168 ? -23.937 -0.239 -14.200 1.00 59.09 168 GLN A C 1
ATOM 1414 O O . GLN A 1 168 ? -24.732 -1.105 -13.821 1.00 59.09 168 GLN A O 1
ATOM 1419 N N . SER A 1 169 ? -23.478 0.691 -13.355 1.00 49.06 169 SER A N 1
ATOM 1420 C CA . SER A 1 169 ? -23.968 0.801 -11.977 1.00 49.06 169 SER A CA 1
ATOM 1421 C C . SER A 1 169 ? -25.408 1.342 -11.941 1.00 49.06 169 SER A C 1
ATOM 1423 O O . SER A 1 169 ? -25.733 2.353 -12.562 1.00 49.06 169 SER A O 1
ATOM 1425 N N . VAL A 1 170 ? -26.308 0.645 -11.239 1.00 45.78 170 VAL A N 1
ATOM 1426 C CA . VAL A 1 170 ? -27.736 0.988 -11.179 1.00 45.78 170 VAL A CA 1
ATOM 1427 C C . VAL A 1 170 ? -27.978 1.913 -9.984 1.00 45.78 170 VAL A C 1
ATOM 1429 O O . VAL A 1 170 ? -27.716 1.567 -8.832 1.00 45.78 170 VAL A O 1
ATOM 1432 N N . ILE A 1 171 ? -28.498 3.111 -10.238 1.00 44.50 171 ILE A N 1
ATOM 1433 C CA . ILE A 1 171 ? -28.937 4.021 -9.174 1.00 44.50 171 ILE A CA 1
ATOM 1434 C C . ILE A 1 171 ? -30.341 3.581 -8.741 1.00 44.50 171 ILE A C 1
ATOM 1436 O O . ILE A 1 171 ? -31.258 3.569 -9.563 1.00 44.50 171 ILE A O 1
ATOM 1440 N N . ILE A 1 172 ? -30.516 3.195 -7.472 1.00 45.62 172 ILE A N 1
ATOM 1441 C CA . ILE A 1 172 ? -31.831 2.878 -6.899 1.00 45.62 172 ILE A CA 1
ATOM 1442 C C . ILE A 1 172 ? -32.143 3.937 -5.842 1.00 45.62 172 ILE A C 1
ATOM 1444 O O . ILE A 1 172 ? -31.646 3.890 -4.721 1.00 45.62 172 ILE A O 1
ATOM 1448 N N . GLU A 1 173 ? -32.984 4.902 -6.199 1.00 39.69 173 GLU A N 1
ATOM 1449 C CA . GLU A 1 173 ? -33.488 5.904 -5.258 1.00 39.69 173 GLU A CA 1
ATOM 1450 C C . GLU A 1 173 ? -34.607 5.287 -4.403 1.00 39.69 173 GLU A C 1
ATOM 1452 O O . GLU A 1 173 ? -35.635 4.858 -4.932 1.00 39.69 173 GLU A O 1
ATOM 1457 N N . ILE A 1 174 ? -34.415 5.221 -3.080 1.00 46.38 174 ILE A N 1
ATOM 1458 C CA . ILE A 1 174 ? -35.432 4.719 -2.144 1.00 46.38 174 ILE A CA 1
ATOM 1459 C C . ILE A 1 174 ? -36.019 5.904 -1.363 1.00 46.38 174 ILE A C 1
ATOM 1461 O O . ILE A 1 174 ? -35.323 6.481 -0.526 1.00 46.38 174 ILE A O 1
ATOM 1465 N N . PRO A 1 175 ? -37.294 6.275 -1.579 1.00 40.34 175 PRO A N 1
ATOM 1466 C CA . PRO A 1 175 ? -37.938 7.323 -0.794 1.00 40.34 175 PRO A CA 1
ATOM 1467 C C . PRO A 1 175 ? -38.229 6.848 0.642 1.00 40.34 175 PRO A C 1
ATOM 1469 O O . PRO A 1 175 ? -38.867 5.819 0.855 1.00 40.34 175 PRO A O 1
ATOM 1472 N N . LEU A 1 176 ? -37.805 7.636 1.635 1.00 41.56 176 LEU A N 1
ATOM 1473 C CA . LEU A 1 176 ? -37.867 7.350 3.082 1.00 41.56 176 LEU A CA 1
ATOM 1474 C C . LEU A 1 176 ? -39.263 7.480 3.732 1.00 41.56 176 LEU A C 1
ATOM 1476 O O . LEU A 1 176 ? -39.367 7.572 4.953 1.00 41.56 176 LEU A O 1
ATOM 1480 N N . ASN A 1 177 ? -40.356 7.465 2.963 1.00 48.06 177 ASN A N 1
ATOM 1481 C CA . ASN A 1 177 ? -41.695 7.448 3.561 1.00 48.06 177 ASN A CA 1
ATOM 1482 C C . ASN A 1 177 ? -42.034 6.029 4.049 1.00 48.06 177 ASN A C 1
ATOM 1484 O O . ASN A 1 177 ? -42.432 5.154 3.278 1.00 48.06 177 ASN A O 1
ATOM 1488 N N . CYS A 1 178 ? -41.858 5.830 5.357 1.00 40.38 178 CYS A N 1
ATOM 1489 C CA . CYS A 1 178 ? -41.885 4.573 6.117 1.00 40.38 178 CYS A CA 1
ATOM 1490 C C . CYS A 1 178 ? -43.179 3.727 6.088 1.00 40.38 178 CYS A C 1
ATOM 1492 O O . CYS A 1 178 ? -43.284 2.790 6.875 1.00 40.38 178 CYS A O 1
ATOM 1494 N N . GLU A 1 179 ? -44.145 3.972 5.201 1.00 46.19 179 GLU A N 1
ATOM 1495 C CA . GLU A 1 179 ? -45.391 3.180 5.139 1.00 46.19 179 GLU A CA 1
ATOM 1496 C C . GLU A 1 179 ? -45.481 2.228 3.933 1.00 46.19 179 GLU A C 1
ATOM 1498 O O . GLU A 1 179 ? -46.333 1.347 3.927 1.00 46.19 179 GLU A O 1
ATOM 1503 N N . LEU A 1 180 ? -44.586 2.335 2.940 1.00 44.09 180 LEU A N 1
ATOM 1504 C CA . LEU A 1 180 ? -44.687 1.588 1.669 1.00 44.09 180 LEU A CA 1
ATOM 1505 C C . LEU A 1 180 ? -43.574 0.552 1.423 1.00 44.09 180 LEU A C 1
ATOM 1507 O O . LEU A 1 180 ? -43.565 -0.112 0.388 1.00 44.09 180 LEU A O 1
ATOM 1511 N N . LEU A 1 181 ? -42.643 0.363 2.365 1.00 45.06 181 LEU A N 1
ATOM 1512 C CA . LEU A 1 181 ? -41.544 -0.612 2.229 1.00 45.06 181 LEU A CA 1
ATOM 1513 C C . LEU A 1 181 ? -42.021 -2.079 2.165 1.00 45.06 181 LEU A C 1
ATOM 1515 O O . LEU A 1 181 ? -41.233 -2.950 1.805 1.00 45.06 181 LEU A O 1
ATOM 1519 N N . SER A 1 182 ? -43.290 -2.362 2.483 1.00 49.12 182 SER A N 1
ATOM 1520 C CA . SER A 1 182 ? -43.890 -3.698 2.367 1.00 49.12 182 SER A CA 1
ATOM 1521 C C . SER A 1 182 ? -44.250 -4.107 0.937 1.00 49.12 182 SER A C 1
ATOM 1523 O O . SER A 1 182 ? -44.403 -5.300 0.683 1.00 49.12 182 SER A O 1
ATOM 1525 N N . ASP A 1 183 ? -44.381 -3.147 0.016 1.00 45.06 183 ASP A N 1
ATOM 1526 C CA . ASP A 1 183 ? -44.947 -3.392 -1.319 1.00 45.06 183 ASP A CA 1
ATOM 1527 C C . ASP A 1 183 ? -43.873 -3.568 -2.404 1.00 45.06 183 ASP A C 1
ATOM 1529 O O . ASP A 1 183 ? -44.169 -4.000 -3.522 1.00 45.06 183 ASP A O 1
ATOM 1533 N N . TYR A 1 184 ? -42.608 -3.280 -2.087 1.00 45.03 184 TYR A N 1
ATOM 1534 C CA . TYR A 1 184 ? -41.508 -3.446 -3.030 1.00 45.03 184 TYR A CA 1
ATOM 1535 C C . TYR A 1 184 ? -41.013 -4.892 -3.034 1.00 45.03 184 TYR A C 1
ATOM 1537 O O . TYR A 1 184 ? -40.554 -5.438 -2.030 1.00 45.03 184 TYR A O 1
ATOM 1545 N N . ALA A 1 185 ? -41.148 -5.511 -4.208 1.00 42.22 185 ALA A N 1
ATOM 1546 C CA . ALA A 1 185 ? -40.820 -6.897 -4.492 1.00 42.22 185 ALA A CA 1
ATOM 1547 C C . ALA A 1 185 ? -39.470 -7.317 -3.895 1.00 42.22 185 ALA A C 1
ATOM 1549 O O . ALA A 1 185 ? -38.461 -6.632 -4.057 1.00 42.22 185 ALA A O 1
ATOM 1550 N N . HIS A 1 186 ? -39.457 -8.489 -3.255 1.00 40.94 186 HIS A N 1
ATOM 1551 C CA . HIS A 1 186 ? -38.254 -9.159 -2.772 1.00 40.94 186 HIS A CA 1
ATOM 1552 C C . HIS A 1 186 ? -37.207 -9.300 -3.891 1.00 40.94 186 HIS A C 1
ATOM 1554 O O . HIS A 1 186 ? -37.202 -10.274 -4.646 1.00 40.94 186 HIS A O 1
ATOM 1560 N N . LEU A 1 187 ? -36.293 -8.338 -3.982 1.00 42.22 187 LEU A N 1
ATOM 1561 C CA . LEU A 1 187 ? -35.119 -8.402 -4.839 1.00 42.22 187 LEU A CA 1
ATOM 1562 C C . LEU A 1 187 ? -34.065 -9.251 -4.133 1.00 42.22 187 LEU A C 1
ATOM 1564 O O . LEU A 1 187 ? -33.437 -8.845 -3.156 1.00 42.22 187 LEU A O 1
ATOM 1568 N N . LYS A 1 188 ? -33.903 -10.482 -4.614 1.00 37.72 188 LYS A N 1
ATOM 1569 C CA . LYS A 1 188 ? -32.900 -11.417 -4.109 1.00 37.72 188 LYS A CA 1
ATOM 1570 C C . LYS A 1 188 ? -31.549 -11.086 -4.752 1.00 37.72 188 LYS A C 1
ATOM 1572 O O . LYS A 1 188 ? -31.177 -11.669 -5.764 1.00 37.72 188 LYS A O 1
ATOM 1577 N N . LEU A 1 189 ? -30.848 -10.108 -4.186 1.00 41.91 189 LEU A N 1
ATOM 1578 C CA . LEU A 1 189 ? -29.519 -9.691 -4.639 1.00 41.91 189 LEU A CA 1
ATOM 1579 C C . LEU A 1 189 ? -28.459 -10.643 -4.060 1.00 41.91 189 LEU A C 1
ATOM 1581 O O . LEU A 1 189 ? -28.376 -10.818 -2.845 1.00 41.91 189 LEU A O 1
ATOM 1585 N N . HIS A 1 190 ? -27.686 -11.302 -4.928 1.00 37.09 190 HIS A N 1
ATOM 1586 C CA . HIS A 1 190 ? -26.744 -12.361 -4.535 1.00 37.09 190 HIS A CA 1
ATOM 1587 C C . HIS A 1 190 ? -25.401 -11.828 -4.004 1.00 37.09 190 HIS A C 1
ATOM 1589 O O . HIS A 1 190 ? -24.757 -12.503 -3.202 1.00 37.09 190 HIS A O 1
ATOM 1595 N N . ALA A 1 191 ? -25.022 -10.610 -4.393 1.00 33.94 191 ALA A N 1
ATOM 1596 C CA . ALA A 1 191 ? -24.006 -9.779 -3.761 1.00 33.94 191 ALA A CA 1
ATOM 1597 C C . ALA A 1 191 ? -24.271 -8.316 -4.172 1.00 33.94 191 ALA A C 1
ATOM 1599 O O . ALA A 1 191 ? -24.771 -8.059 -5.265 1.00 33.94 191 ALA A O 1
ATOM 1600 N N . PHE A 1 192 ? -23.992 -7.350 -3.302 1.00 40.19 192 PHE A N 1
ATOM 1601 C CA . PHE A 1 192 ? -24.044 -5.921 -3.624 1.00 40.19 192 PHE A CA 1
ATOM 1602 C C . PHE A 1 192 ? -23.277 -5.141 -2.558 1.00 40.19 192 PHE A C 1
ATOM 1604 O O . PHE A 1 192 ? -23.104 -5.616 -1.431 1.00 40.19 192 PHE A O 1
ATOM 1611 N N . ARG A 1 193 ? -22.811 -3.942 -2.909 1.00 38.78 193 ARG A N 1
ATOM 1612 C CA . ARG A 1 193 ? -22.192 -3.009 -1.969 1.00 38.78 193 ARG A CA 1
ATOM 1613 C C . ARG A 1 193 ? -23.052 -1.752 -1.916 1.00 38.78 193 ARG A C 1
ATOM 1615 O O . ARG A 1 193 ? -23.394 -1.205 -2.955 1.00 38.78 193 ARG A O 1
ATOM 1622 N N . VAL A 1 194 ? -23.431 -1.348 -0.706 1.00 42.59 194 VAL A N 1
ATOM 1623 C CA . VAL A 1 194 ? -24.277 -0.175 -0.463 1.00 42.59 194 VAL A CA 1
ATOM 1624 C C . VAL A 1 194 ? -23.402 0.970 0.010 1.00 42.59 194 VAL A C 1
ATOM 1626 O O . VAL A 1 194 ? -22.666 0.821 0.987 1.00 42.59 194 VAL A O 1
ATOM 1629 N N . TYR A 1 195 ? -23.515 2.108 -0.664 1.00 42.22 195 TYR A N 1
ATOM 1630 C CA . TYR A 1 195 ? -22.941 3.373 -0.224 1.00 42.22 195 TYR A CA 1
ATOM 1631 C C . TYR A 1 195 ? -24.082 4.284 0.220 1.00 42.22 195 TYR A C 1
ATOM 1633 O O . TYR A 1 195 ? -25.078 4.409 -0.491 1.00 42.22 195 TYR A O 1
ATOM 1641 N N . LEU A 1 196 ? -23.948 4.867 1.411 1.00 43.47 196 LEU A N 1
ATOM 1642 C CA . LEU A 1 196 ? -24.879 5.857 1.943 1.00 43.47 196 LEU A CA 1
ATOM 1643 C C . LEU A 1 196 ? -24.213 7.224 1.834 1.00 43.47 196 LEU A C 1
ATOM 1645 O O . LEU A 1 196 ? -23.173 7.451 2.454 1.00 43.47 196 LEU A O 1
ATOM 1649 N N . GLU A 1 197 ? -24.813 8.121 1.061 1.00 41.88 197 GLU A N 1
ATOM 1650 C CA . GLU A 1 197 ? -24.398 9.518 0.974 1.00 41.88 197 GLU A CA 1
ATOM 1651 C C . GLU A 1 197 ? -25.478 10.403 1.616 1.00 41.88 197 GLU A C 1
ATOM 1653 O O . GLU A 1 197 ? -26.667 10.188 1.390 1.00 41.88 197 GLU A O 1
ATOM 1658 N N . GLY A 1 198 ? -25.069 11.360 2.460 1.00 46.53 198 GLY A N 1
ATOM 1659 C CA . GLY A 1 198 ? -25.991 12.305 3.111 1.00 46.53 198 GLY A CA 1
ATOM 1660 C C . GLY A 1 198 ? -26.654 11.815 4.407 1.00 46.53 198 GLY A C 1
ATOM 1661 O O . GLY A 1 198 ? -27.861 11.938 4.570 1.00 46.53 198 GLY A O 1
ATOM 1662 N N . VAL A 1 199 ? -25.890 11.273 5.363 1.00 42.06 199 VAL A N 1
ATOM 1663 C CA . VAL A 1 199 ? -26.431 10.957 6.701 1.00 42.06 199 VAL A CA 1
ATOM 1664 C C . VAL A 1 199 ? -26.298 12.194 7.601 1.00 42.06 199 VAL A C 1
ATOM 1666 O O . VAL A 1 199 ? -25.230 12.403 8.180 1.00 42.06 199 VAL A O 1
ATOM 1669 N N . GLY A 1 200 ? -27.341 13.037 7.703 1.00 43.72 200 GLY A N 1
ATOM 1670 C CA . GLY A 1 200 ? -27.218 14.286 8.473 1.00 43.72 200 GLY A CA 1
ATOM 1671 C C . GLY A 1 200 ? -28.461 15.098 8.872 1.00 43.72 200 GLY A C 1
ATOM 1672 O O . GLY A 1 200 ? -28.323 15.917 9.781 1.00 43.72 200 GLY A O 1
ATOM 1673 N N . SER A 1 201 ? -29.654 14.919 8.297 1.00 46.12 201 SER A N 1
ATOM 1674 C CA . SER A 1 201 ? -30.852 15.673 8.719 1.00 46.12 201 SER A CA 1
ATOM 1675 C C . SER A 1 201 ? -32.173 14.942 8.437 1.00 46.12 201 SER A C 1
ATOM 1677 O O . SER A 1 201 ? -32.240 14.097 7.549 1.00 46.12 201 SER A O 1
ATOM 1679 N N . GLU A 1 202 ? -33.239 15.268 9.187 1.00 43.16 202 GLU A N 1
ATOM 1680 C CA . GLU A 1 202 ? -34.579 14.640 9.095 1.00 43.16 202 GLU A CA 1
ATOM 1681 C C . GLU A 1 202 ? -35.230 14.704 7.697 1.00 43.16 202 GLU A C 1
ATOM 1683 O O . GLU A 1 202 ? -36.207 13.999 7.459 1.00 43.16 202 GLU A O 1
ATOM 1688 N N . ASN A 1 203 ? -34.691 15.505 6.769 1.00 45.12 203 ASN A N 1
ATOM 1689 C CA . ASN A 1 203 ? -35.213 15.681 5.411 1.00 45.12 203 ASN A CA 1
ATOM 1690 C C . ASN A 1 203 ? -34.212 15.293 4.306 1.00 45.12 203 ASN A C 1
ATOM 1692 O O . ASN A 1 203 ? -34.437 15.633 3.142 1.00 45.12 203 ASN A O 1
ATOM 1696 N N . ASP A 1 204 ? -33.109 14.616 4.638 1.00 40.91 204 ASP A N 1
ATOM 1697 C CA . ASP A 1 204 ? -32.115 14.238 3.633 1.00 40.91 204 ASP A CA 1
ATOM 1698 C C . ASP A 1 204 ? -32.606 13.040 2.807 1.00 40.91 204 ASP A C 1
ATOM 1700 O O . ASP A 1 204 ? -32.979 11.986 3.328 1.00 40.91 204 ASP A O 1
ATOM 1704 N N . ILE A 1 205 ? -32.601 13.206 1.484 1.00 40.38 205 ILE A N 1
ATOM 1705 C CA . ILE A 1 205 ? -32.806 12.107 0.542 1.00 40.38 205 ILE A CA 1
ATOM 1706 C C . ILE A 1 205 ? -31.529 11.267 0.567 1.00 40.38 205 ILE A C 1
ATOM 1708 O O . ILE A 1 205 ? -30.475 11.724 0.132 1.00 40.38 205 ILE A O 1
ATOM 1712 N N . ILE A 1 206 ? -31.623 10.043 1.083 1.00 42.62 206 ILE A N 1
ATOM 1713 C CA . ILE A 1 206 ? -30.518 9.087 1.041 1.00 42.62 206 ILE A CA 1
ATOM 1714 C C . ILE A 1 206 ? -30.481 8.469 -0.356 1.00 42.62 206 ILE A C 1
ATOM 1716 O O . ILE A 1 206 ? -31.343 7.665 -0.720 1.00 42.62 206 ILE A O 1
ATOM 1720 N N . SER A 1 207 ? -29.463 8.825 -1.130 1.00 41.31 207 SER A N 1
ATOM 1721 C CA . SER A 1 207 ? -29.179 8.182 -2.411 1.00 41.31 207 SER A CA 1
ATOM 1722 C C . SER A 1 207 ? -28.493 6.844 -2.160 1.00 41.31 207 SER A C 1
ATOM 1724 O O . SER A 1 207 ? -27.444 6.785 -1.514 1.00 41.31 207 SER A O 1
ATOM 1726 N N . LEU A 1 208 ? -29.094 5.757 -2.648 1.00 43.72 208 LEU A N 1
ATOM 1727 C CA . LEU A 1 208 ? -28.580 4.406 -2.465 1.00 43.72 208 LEU A CA 1
ATOM 1728 C C . LEU A 1 208 ? -28.016 3.892 -3.794 1.00 43.72 208 LEU A C 1
ATOM 1730 O O . LEU A 1 208 ? -28.730 3.607 -4.754 1.00 43.72 208 LEU A O 1
ATOM 1734 N N . HIS A 1 209 ? -26.693 3.795 -3.856 1.00 42.44 209 HIS A N 1
ATOM 1735 C CA . HIS A 1 209 ? -26.002 3.309 -5.046 1.00 42.44 209 HIS A CA 1
ATOM 1736 C C . HIS A 1 209 ? -25.877 1.784 -4.979 1.00 42.44 209 HIS A C 1
ATOM 1738 O O . HIS A 1 209 ? -25.221 1.265 -4.073 1.00 42.44 209 HIS A O 1
ATOM 1744 N N . ILE A 1 210 ? -26.509 1.069 -5.922 1.00 43.78 210 ILE A N 1
ATOM 1745 C CA . ILE A 1 210 ? -26.424 -0.393 -6.046 1.00 43.78 210 ILE A CA 1
ATOM 1746 C C . ILE A 1 210 ? -25.710 -0.726 -7.357 1.00 43.78 210 ILE A C 1
ATOM 1748 O O . ILE A 1 210 ? -26.303 -0.797 -8.430 1.00 43.78 210 ILE A O 1
ATOM 1752 N N . SER A 1 211 ? -24.407 -0.976 -7.281 1.00 36.19 211 SER A N 1
ATOM 1753 C CA . SER A 1 211 ? -23.688 -1.569 -8.408 1.00 36.19 211 SER A CA 1
ATOM 1754 C C . SER A 1 211 ? -24.021 -3.061 -8.510 1.00 36.19 211 SER A C 1
ATOM 1756 O O . SER A 1 211 ? -24.066 -3.764 -7.494 1.00 36.19 211 SER A O 1
ATOM 1758 N N . ASN A 1 212 ? -24.259 -3.542 -9.731 1.00 31.06 212 ASN A N 1
ATOM 1759 C CA . ASN A 1 212 ? -24.515 -4.956 -9.994 1.00 31.06 212 ASN A CA 1
ATOM 1760 C C . ASN A 1 212 ? -23.256 -5.800 -9.701 1.00 31.06 212 ASN A C 1
ATOM 1762 O O . ASN A 1 212 ? -22.144 -5.275 -9.774 1.00 31.06 212 ASN A O 1
ATOM 1766 N N . THR A 1 213 ? -23.439 -7.078 -9.350 1.00 38.81 213 THR A N 1
ATOM 1767 C CA . THR A 1 213 ? -22.343 -8.052 -9.172 1.00 38.81 213 THR A CA 1
ATOM 1768 C C . THR A 1 213 ? -22.113 -8.927 -10.382 1.00 38.81 213 THR A C 1
ATOM 1770 O O . THR A 1 213 ? -23.093 -9.207 -11.108 1.00 38.81 213 THR A O 1
#

Secondary structure (DSSP, 8-state):
-----TTSHHHHHHHHHHHHHHHHHHHHHHHTT-TTHHHHHHHHHHHHHHHHHHHHHHHHHHHHHHHHHHHHHHHHHHHHHHHHHHHHHHHHHH---GGGHHHHHHHHHHHHHHHHHHHHHHHHHHHHHHHHHHSS--S----TTS-HHHHHHHHHHHHHHHHHHHHTPEEEE----TTSTTSS-----SS--EEEE--SSTT---EEEE---

Organism: NCBI:txid1433469

pLDDT: mean 72.98, std 18.08, range [30.73, 91.81]

Foldseek 3Di:
DDPPPLQCPVVVVVLVVVLVVVLVVLVVCVVVVPPCSVVVSVVVVVVSVVVVVVSVVVSVVSVVVVVVVVVVVVVVVVVVVVVVVVVVVVCVVVDVDPPCPVVVVVVVVVVLLVVLVVLLVVLVVLQVVLCVQLVDHDPDDDDSPDDPVVSVVSVVSSVVSSVVQVVQWDWDFDDPPPPCPVPDDPDPQPDWDWDWDDPDDPPDRTTTTTRHD